Protein AF-A0A161SRE2-F1 (afdb_monomer)

Radius of gyration: 28.93 Å; Cα contacts (8 Å, |Δi|>4): 341; chains: 1; bounding box: 58×99×72 Å

Secondary structure (DSSP, 8-state):
----THHHHHHHHS-TT--PPPPHHHHHHTTS---SEEEPPPEEE-SSS-EEEEEEEEE-TTSS-EEEEEEEEEESSSSEEEEEEEEE--TT--EEEEEEEE-SSSS--B--SSPEEETTEEEEEEEEEHHHHHHHHSSSEEEEEEEEEESSSPPEEEEEEEE-TTHHHHHHHHHHHHTTSPPHHHHHHHHHTSPPPP--PPP----PPPP---------

pLDDT: mean 77.39, std 18.73, range [35.5, 95.81]

Foldseek 3Di:
DAFACVVVVVVVVADPVDDDDDDPLRCCVRVVDVDQKDKDAFDWDPDPFTWTKIKMWGHDPVRRDTKIKMWIWHDQALFKIKIKIKIFDDPPAPKFKFKWKDFPDPDTFGWDRAFDDDPRITMTMGMDTPVNLVSNLVDQKIKMWMWIDGPDDDIDIDIDIDGSPCVVVSVVVNSVVRVPDPHVVVVVVVVVPPPDDPPPDDPDDDDDDDDDDDDDDDDD

Nearest PDB structures (foldseek):
  3dtd-assembly1_G-2  TM=5.681E-01  e=1.295E-04  Bartonella henselae
  3dtd-assembly1_C-2  TM=5.648E-01  e=1.611E-04  Bartonella henselae

Sequence (220 aa):
MGIDRELVDLIKTVKFESKHILTRSEIYRFGIDTRSMIETGWNVETAQRAVIRKFAMMKQGDGRSFRAMEWRLYCESRDRARLMFLREFEADAAVTSTIAMTAGSDKPPAFGRYPARLGAFEAWTAVMTANEVKALFAVPRLQIGESASVVEGPPSQSMFEIETGGLETAWMQLAATCATAPGVAARAAASAASGPIPHIVPPSESFAAPSPGWGAFVPK

Solvent-accessible surface area (backbone atoms only — not comparable to full-atom values): 13031 Å² total; per-residue (Å²): 141,65,68,40,68,65,50,60,56,52,55,74,71,54,52,92,94,54,84,84,79,81,48,74,49,51,38,33,71,27,48,75,49,73,65,61,60,48,68,55,65,43,41,69,44,69,87,89,62,64,31,34,38,32,43,35,38,35,57,43,94,84,77,56,52,63,41,51,34,36,40,38,41,30,70,77,46,86,55,34,32,37,42,32,42,35,33,54,56,69,90,86,60,80,57,51,46,38,52,40,41,43,31,97,52,102,72,48,59,68,37,49,65,70,58,48,80,59,87,62,25,36,35,35,52,26,80,36,43,55,66,56,54,49,38,46,48,74,31,73,54,30,41,37,41,40,37,37,40,43,93,80,62,79,67,48,75,49,76,50,74,45,75,27,64,50,38,59,63,31,46,56,57,50,52,59,53,40,72,72,49,78,49,73,65,53,58,53,47,57,62,65,65,57,66,84,75,78,78,79,76,74,83,83,77,85,78,84,76,87,82,84,87,79,82,91,85,82,87,134

Structure (mmCIF, N/CA/C/O backbone):
data_AF-A0A161SRE2-F1
#
_entry.id   AF-A0A161SRE2-F1
#
loop_
_atom_site.group_PDB
_atom_site.id
_atom_site.type_symbol
_atom_site.label_atom_id
_atom_site.label_alt_id
_atom_site.label_comp_id
_atom_site.label_asym_id
_atom_site.label_entity_id
_atom_site.label_seq_id
_atom_site.pdbx_PDB_ins_code
_atom_site.Cartn_x
_atom_site.Cartn_y
_atom_site.Cartn_z
_atom_site.occupancy
_atom_site.B_iso_or_equiv
_atom_site.auth_seq_id
_atom_site.auth_comp_id
_atom_site.auth_asym_id
_atom_site.auth_atom_id
_atom_site.pdbx_PDB_model_num
ATOM 1 N N . MET A 1 1 ? -16.966 17.079 17.321 1.00 50.91 1 MET A N 1
ATOM 2 C CA . MET A 1 1 ? -15.744 16.259 17.196 1.00 50.91 1 MET A CA 1
ATOM 3 C C . MET A 1 1 ? -15.481 15.654 18.559 1.00 50.91 1 MET A C 1
ATOM 5 O O . MET A 1 1 ? -15.198 16.407 19.479 1.00 50.91 1 MET A O 1
ATOM 9 N N . GLY A 1 2 ? -15.711 14.357 18.734 1.00 68.25 2 GLY A N 1
ATOM 10 C CA . GLY A 1 2 ? -15.615 13.717 20.043 1.00 68.25 2 GLY A CA 1
ATOM 11 C C . GLY A 1 2 ? -15.464 12.214 19.888 1.00 68.25 2 GLY A C 1
ATOM 12 O O . GLY A 1 2 ? -16.050 11.636 18.977 1.00 68.25 2 GLY A O 1
ATOM 13 N N . ILE A 1 3 ? -14.646 11.628 20.756 1.00 81.94 3 ILE A N 1
ATOM 14 C CA . ILE A 1 3 ? -14.473 10.182 20.874 1.00 81.94 3 ILE A CA 1
ATOM 15 C C . ILE A 1 3 ? -15.778 9.589 21.424 1.00 81.94 3 ILE A C 1
ATOM 17 O O . ILE A 1 3 ? -16.372 10.157 22.344 1.00 81.94 3 ILE A O 1
ATOM 21 N N . ASP A 1 4 ? -16.229 8.476 20.850 1.00 86.00 4 ASP A N 1
ATOM 22 C CA . ASP A 1 4 ? -17.478 7.815 21.234 1.00 86.00 4 ASP A CA 1
ATOM 23 C C . ASP A 1 4 ? -17.411 7.250 22.668 1.00 86.00 4 ASP A C 1
ATOM 25 O O . ASP A 1 4 ? -16.361 6.801 23.138 1.00 86.00 4 ASP A O 1
ATOM 29 N N . ARG A 1 5 ? -18.550 7.240 23.372 1.00 88.06 5 ARG A N 1
ATOM 30 C CA . ARG A 1 5 ? -18.676 6.675 24.725 1.00 88.06 5 ARG A CA 1
ATOM 31 C C . ARG A 1 5 ? -18.456 5.166 24.745 1.00 88.06 5 ARG A C 1
ATOM 33 O O . ARG A 1 5 ? -18.002 4.652 25.765 1.00 88.06 5 ARG A O 1
ATOM 40 N N . GLU A 1 6 ? -18.682 4.481 23.626 1.00 89.06 6 GLU A N 1
ATOM 41 C CA . GLU A 1 6 ? -18.394 3.053 23.489 1.00 89.06 6 GLU A CA 1
ATOM 42 C C . GLU A 1 6 ? -16.918 2.713 23.772 1.00 89.06 6 GLU A C 1
ATOM 44 O O . GLU A 1 6 ? -16.628 1.608 24.233 1.00 89.06 6 GLU A O 1
ATOM 49 N N . LEU A 1 7 ? -15.974 3.649 23.573 1.00 90.75 7 LEU A N 1
ATOM 50 C CA . LEU A 1 7 ? -14.573 3.431 23.951 1.00 90.75 7 LEU A CA 1
ATOM 51 C C . LEU A 1 7 ? -14.423 3.251 25.468 1.00 90.75 7 LEU A C 1
ATOM 53 O O . LEU A 1 7 ? -13.667 2.395 25.923 1.00 90.75 7 LEU A O 1
ATOM 57 N N . VAL A 1 8 ? -15.144 4.050 26.259 1.00 89.94 8 VAL A N 1
ATOM 58 C CA . VAL A 1 8 ? -15.105 3.971 27.726 1.00 89.94 8 VAL A CA 1
ATOM 59 C C . VAL A 1 8 ? -15.684 2.643 28.201 1.00 89.94 8 VAL A C 1
ATOM 61 O O . VAL A 1 8 ? -15.167 2.050 29.147 1.00 89.94 8 VAL A O 1
ATOM 64 N N . ASP A 1 9 ? -16.724 2.151 27.534 1.00 91.88 9 ASP A N 1
ATOM 65 C CA . ASP A 1 9 ? -17.310 0.856 27.863 1.00 91.88 9 ASP A CA 1
ATOM 66 C C . ASP A 1 9 ? -16.384 -0.300 27.483 1.00 91.88 9 ASP A C 1
ATOM 68 O O . ASP A 1 9 ? -16.207 -1.209 28.293 1.00 91.88 9 ASP A O 1
ATOM 72 N N . LEU A 1 10 ? -15.692 -0.220 26.341 1.00 91.44 10 LEU A N 1
ATOM 73 C CA . LEU A 1 10 ? -14.644 -1.180 25.989 1.00 91.44 10 LEU A CA 1
ATOM 74 C C . LEU A 1 10 ? -13.539 -1.212 27.056 1.00 91.44 10 LEU A C 1
ATOM 76 O O . LEU A 1 10 ? -13.182 -2.292 27.520 1.00 91.44 10 LEU A O 1
ATOM 80 N N . ILE A 1 11 ? -13.041 -0.055 27.507 1.00 90.06 11 ILE A N 1
ATOM 81 C CA . ILE A 1 11 ? -11.981 0.028 28.529 1.00 90.06 11 ILE A CA 1
ATOM 82 C C . ILE A 1 11 ? -12.370 -0.713 29.816 1.00 90.06 11 ILE A C 1
ATOM 84 O O . ILE A 1 11 ? -11.538 -1.418 30.381 1.00 90.06 11 ILE A O 1
ATOM 88 N N . LYS A 1 12 ? -13.632 -0.621 30.258 1.00 92.38 12 LYS A N 1
ATOM 89 C CA . LYS A 1 12 ? -14.115 -1.329 31.459 1.00 92.38 12 LYS A CA 1
ATOM 90 C C . LYS A 1 12 ? -14.091 -2.854 31.314 1.00 92.38 12 LYS A C 1
ATOM 92 O O . LYS A 1 12 ? -14.066 -3.550 32.324 1.00 92.38 12 LYS A O 1
ATOM 97 N N . THR A 1 13 ? -14.125 -3.377 30.087 1.00 92.25 13 THR A N 1
ATOM 98 C CA . THR A 1 13 ? -14.075 -4.827 29.829 1.00 92.25 13 THR A CA 1
ATOM 99 C C . THR A 1 13 ? -12.651 -5.383 29.787 1.00 92.25 13 THR A C 1
ATOM 101 O O . THR A 1 13 ? -12.457 -6.587 29.960 1.00 92.25 13 THR A O 1
ATOM 104 N N . VAL A 1 14 ? -11.644 -4.528 29.583 1.00 91.81 14 VAL A N 1
ATOM 105 C CA . VAL A 1 14 ? -10.243 -4.948 29.494 1.00 91.81 14 VAL A CA 1
ATOM 106 C C . VAL A 1 14 ? -9.671 -5.097 30.902 1.00 91.81 14 VAL A C 1
ATOM 108 O O . VAL A 1 14 ? -9.617 -4.146 31.678 1.00 91.81 14 VAL A O 1
ATOM 111 N N . LYS A 1 15 ? -9.222 -6.309 31.244 1.00 92.38 15 LYS A N 1
ATOM 112 C CA . LYS A 1 15 ? -8.555 -6.576 32.526 1.00 92.38 15 LYS A CA 1
ATOM 113 C C . LYS A 1 15 ? -7.246 -5.793 32.622 1.00 92.38 15 LYS A C 1
ATOM 115 O O . LYS A 1 15 ? -6.535 -5.666 31.632 1.00 92.38 15 LYS A O 1
ATOM 120 N N . PHE A 1 16 ? -6.877 -5.365 33.829 1.00 87.81 16 PHE A N 1
ATOM 121 C CA . PHE A 1 16 ? -5.639 -4.614 34.088 1.00 87.81 16 PHE A CA 1
ATOM 122 C C . PHE A 1 16 ? -4.364 -5.322 33.588 1.00 87.81 16 PHE A C 1
ATOM 124 O O . PHE A 1 16 ? -3.436 -4.683 33.104 1.00 87.81 16 PHE A O 1
ATOM 131 N N . GLU A 1 17 ? -4.328 -6.650 33.677 1.00 92.19 17 GLU A N 1
ATOM 132 C CA . GLU A 1 17 ? -3.205 -7.484 33.227 1.00 92.19 17 GLU A CA 1
ATOM 133 C C . GLU A 1 17 ? -3.207 -7.770 31.714 1.00 92.19 17 GLU A C 1
ATOM 135 O O . GLU A 1 17 ? -2.320 -8.448 31.202 1.00 92.19 17 GLU A O 1
ATOM 140 N N . SER A 1 18 ? -4.209 -7.271 30.984 1.00 90.69 18 SER A N 1
ATOM 141 C CA . SER A 1 18 ? -4.407 -7.506 29.554 1.00 90.69 18 SER A CA 1
ATOM 142 C C . SER A 1 18 ? -4.252 -6.219 28.745 1.00 90.69 18 SER A C 1
ATOM 144 O O . SER A 1 18 ? -4.549 -5.121 29.208 1.00 90.69 18 SER A O 1
ATOM 146 N N . LYS A 1 19 ? -3.799 -6.353 27.494 1.00 89.06 19 LYS A N 1
ATOM 147 C CA . LYS A 1 19 ? -3.736 -5.250 26.528 1.00 89.06 19 LYS A CA 1
ATOM 148 C C . LYS A 1 19 ? -4.711 -5.529 25.396 1.00 89.06 19 LYS A C 1
ATOM 150 O O . LYS A 1 19 ? -4.631 -6.585 24.776 1.00 89.06 19 LYS A O 1
ATOM 155 N N . HIS A 1 20 ? -5.587 -4.571 25.110 1.00 92.81 20 HIS A N 1
ATOM 156 C CA . HIS A 1 20 ? -6.429 -4.592 23.917 1.00 92.81 20 HIS A CA 1
ATOM 157 C C . HIS A 1 20 ? -5.844 -3.647 22.875 1.00 92.81 20 HIS A C 1
ATOM 159 O O . HIS A 1 20 ? -5.735 -2.443 23.113 1.00 92.81 20 HIS A O 1
ATOM 165 N N . ILE A 1 21 ? -5.429 -4.195 21.736 1.00 92.56 21 ILE A N 1
ATOM 166 C CA . ILE A 1 21 ? -4.956 -3.397 20.606 1.00 92.56 21 ILE A CA 1
ATOM 167 C C . ILE A 1 21 ? -6.173 -3.079 19.748 1.00 92.56 21 ILE A C 1
ATOM 169 O O . ILE A 1 21 ? -6.801 -3.987 19.210 1.00 92.56 21 ILE A O 1
ATOM 173 N N . LEU A 1 22 ? -6.487 -1.790 19.618 1.00 92.31 22 LEU A N 1
ATOM 174 C CA . LEU A 1 22 ? -7.618 -1.350 18.812 1.00 92.31 22 LEU A CA 1
ATOM 175 C C . LEU A 1 22 ? -7.410 -1.717 17.343 1.00 92.31 22 LEU A C 1
ATOM 177 O O . LEU A 1 22 ? -6.416 -1.342 16.716 1.00 92.31 22 LEU A O 1
ATOM 181 N N . THR A 1 23 ? -8.393 -2.407 16.785 1.00 91.56 23 THR A N 1
ATOM 182 C CA . THR A 1 23 ? -8.487 -2.674 15.353 1.00 91.56 23 THR A CA 1
ATOM 183 C C . THR A 1 23 ? -8.857 -1.405 14.588 1.00 91.56 23 THR A C 1
ATOM 185 O O . THR A 1 23 ? -9.415 -0.450 15.138 1.00 91.56 23 THR A O 1
ATOM 188 N N . ARG A 1 24 ? -8.613 -1.388 13.272 1.00 92.06 24 ARG A N 1
ATOM 189 C CA . ARG A 1 24 ? -8.995 -0.242 12.433 1.00 92.06 24 ARG A CA 1
ATOM 190 C C . ARG A 1 24 ? -10.495 0.060 12.500 1.00 92.06 24 ARG A C 1
ATOM 192 O O . ARG A 1 24 ? -10.860 1.238 12.560 1.00 92.06 24 ARG A O 1
ATOM 199 N N . SER A 1 25 ? -11.329 -0.980 12.526 1.00 91.31 25 SER A N 1
ATOM 200 C CA . SER A 1 25 ? -12.783 -0.874 12.668 1.00 91.31 25 SER A CA 1
ATOM 201 C C . SER A 1 25 ? -13.188 -0.222 13.988 1.00 91.31 25 SER A C 1
ATOM 203 O O . SER A 1 25 ? -14.053 0.650 13.994 1.00 91.31 25 SER A O 1
ATOM 205 N N . GLU A 1 26 ? -12.531 -0.572 15.096 1.00 91.75 26 GLU A N 1
ATOM 206 C CA . GLU A 1 26 ? -12.778 0.055 16.398 1.00 91.75 26 GLU A CA 1
ATOM 207 C C . GLU A 1 26 ? -12.337 1.517 16.426 1.00 91.75 26 GLU A C 1
ATOM 209 O O . GLU A 1 26 ? -13.112 2.374 16.839 1.00 91.75 26 GLU A O 1
ATOM 214 N N . ILE A 1 27 ? -11.142 1.828 15.913 1.00 92.25 27 ILE A N 1
ATOM 215 C CA . ILE A 1 27 ? -10.641 3.210 15.815 1.00 92.25 27 ILE A CA 1
ATOM 216 C C . ILE A 1 27 ? -11.616 4.088 15.014 1.00 92.25 27 ILE A C 1
ATOM 218 O O . ILE A 1 27 ? -11.875 5.233 15.392 1.00 92.25 27 ILE A O 1
ATOM 222 N N . TYR A 1 28 ? -12.163 3.556 13.914 1.00 91.19 28 TYR A N 1
ATOM 223 C CA . TYR A 1 28 ? -13.162 4.255 13.105 1.00 91.19 28 TYR A CA 1
ATOM 224 C C . TYR A 1 28 ? -14.473 4.437 13.871 1.00 91.19 28 TYR A C 1
ATOM 226 O O . TYR A 1 28 ? -14.987 5.552 13.943 1.00 91.19 28 TYR A O 1
ATOM 234 N N . ARG A 1 29 ? -15.004 3.353 14.456 1.00 90.00 29 ARG A N 1
ATOM 235 C CA . ARG A 1 29 ? -16.267 3.350 15.207 1.00 90.00 29 ARG A CA 1
ATOM 236 C C . ARG A 1 29 ? -16.241 4.333 16.371 1.00 90.00 29 ARG A C 1
ATOM 238 O O . ARG A 1 29 ? -17.203 5.061 16.562 1.00 90.00 29 ARG A O 1
ATOM 245 N N . PHE A 1 30 ? -15.131 4.398 17.100 1.00 92.06 30 PHE A N 1
ATOM 246 C CA . PHE A 1 30 ? -14.980 5.302 18.237 1.00 92.06 30 PHE A CA 1
ATOM 247 C C . PHE A 1 30 ? -14.714 6.758 17.842 1.00 92.06 30 PHE A C 1
ATOM 249 O O . PHE A 1 30 ? -14.514 7.596 18.718 1.00 92.06 30 PHE A O 1
ATOM 256 N N . GLY A 1 31 ? -14.675 7.084 16.547 1.00 89.88 31 GLY A N 1
ATOM 257 C CA . GLY A 1 31 ? -14.449 8.449 16.076 1.00 89.88 31 GLY A CA 1
ATOM 258 C C . GLY A 1 31 ? -13.031 8.978 16.320 1.00 89.88 31 GLY A C 1
ATOM 259 O O . GLY A 1 31 ? -12.824 10.186 16.242 1.00 89.88 31 GLY A O 1
ATOM 260 N N . ILE A 1 32 ? -12.059 8.101 16.608 1.00 91.44 32 ILE A N 1
ATOM 261 C CA . ILE A 1 32 ? -10.648 8.473 16.819 1.00 91.44 32 ILE A CA 1
ATOM 262 C C . ILE A 1 32 ? -9.997 8.827 15.476 1.00 91.44 32 ILE A C 1
ATOM 264 O O . ILE A 1 32 ? -9.332 9.852 15.352 1.00 91.44 32 ILE A O 1
ATOM 268 N N . ASP A 1 33 ? -10.215 7.988 14.461 1.00 90.69 33 ASP A N 1
ATOM 269 C CA . ASP A 1 33 ? -9.783 8.241 13.086 1.00 90.69 33 ASP A CA 1
ATOM 270 C C . ASP A 1 33 ? -10.858 7.773 12.104 1.00 90.69 33 ASP A C 1
ATOM 272 O O . ASP A 1 33 ? -11.037 6.574 11.858 1.00 90.69 33 ASP A O 1
ATOM 276 N N . THR A 1 34 ? -11.559 8.736 11.514 1.00 90.88 34 THR A N 1
ATOM 277 C CA . THR A 1 34 ? -12.683 8.517 10.597 1.00 90.88 34 THR A CA 1
ATOM 278 C C . THR A 1 34 ? -12.279 8.528 9.123 1.00 90.88 34 THR A C 1
ATOM 280 O O . THR A 1 34 ? -13.144 8.519 8.247 1.00 90.88 34 THR A O 1
ATOM 283 N N . ARG A 1 35 ? -10.977 8.522 8.805 1.00 91.75 35 ARG A N 1
ATOM 284 C CA . ARG A 1 35 ? -10.515 8.459 7.413 1.00 91.75 35 ARG A CA 1
ATOM 285 C C . ARG A 1 35 ? -10.930 7.134 6.772 1.00 91.75 35 ARG A C 1
ATOM 287 O O . ARG A 1 35 ? -10.675 6.062 7.319 1.00 91.75 35 ARG A O 1
ATOM 294 N N . SER A 1 36 ? -11.542 7.189 5.591 1.00 90.31 36 SER A N 1
ATOM 295 C CA . SER A 1 36 ? -11.935 5.991 4.830 1.00 90.31 36 SER A CA 1
ATOM 296 C C . SER A 1 36 ? -10.736 5.163 4.371 1.00 90.31 36 SER A C 1
ATOM 298 O O . SER A 1 36 ? -10.865 3.962 4.157 1.00 90.31 36 SER A O 1
ATOM 300 N N . MET A 1 37 ? -9.568 5.786 4.260 1.00 91.75 37 MET A N 1
ATOM 301 C CA . MET A 1 37 ? -8.319 5.130 3.927 1.00 91.75 37 MET A CA 1
ATOM 302 C C . MET A 1 37 ? -7.204 5.685 4.801 1.00 91.75 37 MET A C 1
ATOM 304 O O . MET A 1 37 ? -7.089 6.897 4.988 1.00 91.75 37 MET A O 1
ATOM 308 N N . ILE A 1 38 ? -6.396 4.782 5.339 1.00 93.81 38 ILE A N 1
ATOM 309 C CA . ILE A 1 38 ? -5.141 5.118 5.999 1.00 93.81 38 ILE A CA 1
ATOM 310 C C . ILE A 1 38 ? -4.015 4.415 5.267 1.00 93.81 38 ILE A C 1
ATOM 312 O O . ILE A 1 38 ? -4.175 3.284 4.811 1.00 93.81 38 ILE A O 1
ATOM 316 N N . GLU A 1 39 ? -2.875 5.074 5.174 1.00 94.94 39 GLU A N 1
ATOM 317 C CA . GLU A 1 39 ? -1.695 4.518 4.541 1.00 94.94 39 GLU A CA 1
ATOM 318 C C . GLU A 1 39 ? -0.443 4.880 5.328 1.00 94.94 39 GLU A C 1
ATOM 320 O O . GLU A 1 39 ? -0.384 5.899 6.018 1.00 94.94 39 GLU A O 1
ATOM 325 N N . THR A 1 40 ? 0.556 4.011 5.246 1.00 94.88 40 THR A N 1
ATOM 326 C CA . THR A 1 40 ? 1.890 4.283 5.766 1.00 94.88 40 THR A CA 1
ATOM 327 C C . THR A 1 40 ? 2.702 5.070 4.740 1.00 94.88 40 THR A C 1
ATOM 329 O O . THR A 1 40 ? 2.415 5.070 3.536 1.00 94.88 40 THR A O 1
ATOM 332 N N . GLY A 1 41 ? 3.795 5.678 5.201 1.00 93.69 41 GLY A N 1
ATOM 333 C CA . GLY A 1 41 ? 4.869 6.090 4.301 1.00 93.69 41 GLY A CA 1
ATOM 334 C C . GLY A 1 41 ? 5.489 4.888 3.578 1.00 93.69 41 GLY A C 1
ATOM 335 O O . GLY A 1 41 ? 5.333 3.735 4.004 1.00 93.69 41 GLY A O 1
ATOM 336 N N . TRP A 1 42 ? 6.201 5.169 2.490 1.00 94.50 42 TRP A N 1
ATOM 337 C CA . TRP A 1 42 ? 7.068 4.193 1.835 1.00 94.50 42 TRP A CA 1
ATOM 338 C C . TRP A 1 42 ? 8.325 3.985 2.679 1.00 94.50 42 TRP A C 1
ATOM 340 O O . TRP A 1 42 ? 9.028 4.945 2.981 1.00 94.50 42 TRP A O 1
ATOM 350 N N . ASN A 1 43 ? 8.611 2.742 3.060 1.00 92.25 43 ASN A N 1
ATOM 351 C CA . ASN A 1 43 ? 9.756 2.411 3.909 1.00 92.25 43 ASN A CA 1
ATOM 352 C C . ASN A 1 43 ? 10.590 1.290 3.295 1.00 92.25 43 ASN A C 1
ATOM 354 O O . ASN A 1 43 ? 10.037 0.377 2.685 1.00 92.25 43 ASN A O 1
ATOM 358 N N . VAL A 1 44 ? 11.910 1.339 3.481 1.00 92.19 44 VAL A N 1
ATOM 359 C CA . VAL A 1 44 ? 12.811 0.245 3.098 1.00 92.19 44 VAL A CA 1
ATOM 360 C C . VAL A 1 44 ? 12.948 -0.719 4.269 1.00 92.19 44 VAL A C 1
ATOM 362 O O . VAL A 1 44 ? 13.351 -0.329 5.362 1.00 92.19 44 VAL A O 1
ATOM 365 N N . GLU A 1 45 ? 12.646 -1.987 4.033 1.00 90.50 45 GLU A N 1
ATOM 366 C CA . GLU A 1 45 ? 12.853 -3.078 4.977 1.00 90.50 45 GLU A CA 1
ATOM 367 C C . GLU A 1 45 ? 14.001 -3.961 4.473 1.00 90.50 45 GLU A C 1
ATOM 369 O O . GLU A 1 45 ? 14.001 -4.387 3.319 1.00 90.50 45 GLU A O 1
ATOM 374 N N . THR A 1 46 ? 15.000 -4.224 5.320 1.00 81.75 46 THR A N 1
ATOM 375 C CA . THR A 1 46 ? 16.254 -4.906 4.937 1.00 81.75 46 THR A CA 1
ATOM 376 C C . THR A 1 46 ? 16.447 -6.279 5.589 1.00 81.75 46 THR A C 1
ATOM 378 O O . THR A 1 46 ? 17.526 -6.851 5.469 1.00 81.75 46 THR A O 1
ATOM 381 N N . ALA A 1 47 ? 15.424 -6.839 6.247 1.00 71.88 47 ALA A N 1
ATOM 382 C CA . ALA A 1 47 ? 15.569 -8.023 7.101 1.00 71.88 47 ALA A CA 1
ATOM 383 C C . ALA A 1 47 ? 16.096 -9.278 6.372 1.00 71.88 47 ALA A C 1
ATOM 385 O O . ALA A 1 47 ? 17.159 -9.786 6.716 1.00 71.88 47 ALA A O 1
ATOM 386 N N . GLN A 1 48 ? 15.370 -9.795 5.372 1.00 70.25 48 GLN A N 1
ATOM 387 C CA . GLN A 1 48 ? 15.806 -10.972 4.590 1.00 70.25 48 GLN A CA 1
ATOM 388 C C . GLN A 1 48 ? 16.036 -10.672 3.109 1.00 70.25 48 GLN A C 1
ATOM 390 O O . GLN A 1 48 ? 16.921 -11.245 2.475 1.00 70.25 48 GLN A O 1
ATOM 395 N N . ARG A 1 49 ? 15.241 -9.765 2.544 1.00 80.38 49 ARG A N 1
ATOM 396 C CA . ARG A 1 49 ? 15.413 -9.226 1.198 1.00 80.38 49 ARG A CA 1
ATOM 397 C C . ARG A 1 49 ? 15.051 -7.755 1.258 1.00 80.38 49 ARG A C 1
ATOM 399 O O . ARG A 1 49 ? 13.953 -7.441 1.707 1.00 80.38 49 ARG A O 1
ATOM 406 N N . ALA A 1 50 ? 15.955 -6.894 0.795 1.00 87.75 50 ALA A N 1
ATOM 407 C CA . ALA A 1 50 ? 15.677 -5.470 0.708 1.00 87.75 50 ALA A CA 1
ATOM 408 C C . ALA A 1 50 ? 14.419 -5.244 -0.146 1.00 87.75 50 ALA A C 1
ATOM 410 O O . ALA A 1 50 ? 14.332 -5.718 -1.287 1.00 87.75 50 ALA A O 1
ATOM 411 N N . VAL A 1 51 ? 13.426 -4.583 0.439 1.00 92.88 51 VAL A N 1
ATOM 412 C CA . VAL A 1 51 ? 12.123 -4.330 -0.172 1.00 92.88 51 VAL A CA 1
ATOM 413 C C . VAL A 1 51 ? 11.626 -2.965 0.263 1.00 92.88 51 VAL A C 1
ATOM 415 O O . VAL A 1 51 ? 11.768 -2.581 1.420 1.00 92.88 51 VAL A O 1
ATOM 418 N N . ILE A 1 52 ? 11.034 -2.226 -0.664 1.00 95.00 52 ILE A N 1
ATOM 419 C CA . ILE A 1 52 ? 10.272 -1.028 -0.327 1.00 95.00 52 ILE A CA 1
ATOM 420 C C . ILE A 1 52 ? 8.833 -1.450 -0.086 1.00 95.00 52 ILE A C 1
ATOM 422 O O . ILE A 1 52 ? 8.236 -2.120 -0.928 1.00 95.00 52 ILE A O 1
ATOM 426 N N . ARG A 1 53 ? 8.276 -1.047 1.049 1.00 95.38 53 ARG A N 1
ATOM 427 C CA . ARG A 1 53 ? 6.954 -1.446 1.507 1.00 95.38 53 ARG A CA 1
ATOM 428 C C . ARG A 1 53 ? 6.071 -0.224 1.733 1.00 95.38 53 ARG A C 1
ATOM 430 O O . ARG A 1 53 ? 6.502 0.748 2.353 1.00 95.38 53 ARG A O 1
ATOM 437 N N . LYS A 1 54 ? 4.823 -0.303 1.275 1.00 95.81 54 LYS A N 1
ATOM 438 C CA . LYS A 1 54 ? 3.729 0.589 1.678 1.00 95.81 54 LYS A CA 1
ATOM 439 C C . LYS A 1 54 ? 2.528 -0.249 2.058 1.00 95.81 54 LYS A C 1
ATOM 441 O O . LYS A 1 54 ? 2.191 -1.199 1.359 1.00 95.81 54 LYS A O 1
ATOM 446 N N . PHE A 1 55 ? 1.892 0.111 3.157 1.00 95.81 55 PHE A N 1
ATOM 447 C CA . PHE A 1 55 ? 0.703 -0.555 3.650 1.00 95.81 55 PHE A CA 1
ATOM 448 C C . PHE A 1 55 ? -0.460 0.430 3.678 1.00 95.81 55 PHE A C 1
ATOM 450 O O . PHE A 1 55 ? -0.265 1.609 3.975 1.00 95.81 55 PHE A O 1
ATOM 457 N N . ALA A 1 56 ? -1.664 -0.050 3.390 1.00 95.62 56 ALA A N 1
ATOM 458 C CA . ALA A 1 56 ? -2.881 0.726 3.534 1.00 95.62 56 ALA A CA 1
ATOM 459 C C . ALA A 1 56 ? -4.034 -0.131 4.057 1.00 95.62 56 ALA A C 1
ATOM 461 O O . ALA A 1 56 ? -4.103 -1.333 3.809 1.00 95.62 56 ALA A O 1
ATOM 462 N N . MET A 1 57 ? -4.967 0.514 4.751 1.00 95.06 57 MET A N 1
ATOM 463 C CA . MET A 1 57 ? -6.266 -0.062 5.085 1.00 95.06 57 MET A CA 1
ATOM 464 C C . MET A 1 57 ? -7.358 0.820 4.513 1.00 95.06 57 MET A C 1
ATOM 466 O O . MET A 1 57 ? -7.384 2.026 4.767 1.00 95.06 57 MET A O 1
ATOM 470 N N . MET A 1 58 ? -8.270 0.205 3.768 1.00 92.50 58 MET A N 1
ATOM 471 C CA . MET A 1 58 ? -9.371 0.893 3.106 1.00 92.50 58 MET A CA 1
ATOM 472 C C . MET A 1 58 ? -10.703 0.357 3.592 1.00 92.50 58 MET A C 1
ATOM 474 O O . MET A 1 58 ? -10.918 -0.851 3.625 1.00 92.50 58 MET A O 1
ATOM 478 N N . LYS A 1 59 ? -11.597 1.274 3.937 1.00 91.62 59 LYS A N 1
ATOM 479 C CA . LYS A 1 59 ? -12.964 0.984 4.342 1.00 91.62 59 LYS A CA 1
ATOM 480 C C . LYS A 1 59 ? -13.722 0.304 3.202 1.00 91.62 59 LYS A C 1
ATOM 482 O O . LYS A 1 59 ? -13.684 0.785 2.071 1.00 91.62 59 LYS A O 1
ATOM 487 N N . GLN A 1 60 ? -14.415 -0.786 3.507 1.00 86.25 60 GLN A N 1
ATOM 488 C CA . GLN A 1 60 ? -15.243 -1.499 2.539 1.00 86.25 60 GLN A CA 1
ATOM 489 C C . GLN A 1 60 ? -16.663 -0.908 2.464 1.00 86.25 60 GLN A C 1
ATOM 491 O O . GLN A 1 60 ? -17.055 -0.050 3.262 1.00 86.25 60 GLN A O 1
ATOM 496 N N . GLY A 1 61 ? -17.441 -1.358 1.474 1.00 77.06 61 GLY A N 1
ATOM 497 C CA . GLY A 1 61 ? -18.794 -0.854 1.204 1.00 77.06 61 GLY A CA 1
ATOM 498 C C . GLY A 1 61 ? -19.805 -1.090 2.334 1.00 77.06 61 GLY A C 1
ATOM 499 O O . GLY A 1 61 ? -20.777 -0.348 2.440 1.00 77.06 61 GLY A O 1
ATOM 500 N N . ASP A 1 62 ? -19.550 -2.056 3.221 1.00 75.81 62 ASP A N 1
ATOM 501 C CA . ASP A 1 62 ? -20.366 -2.345 4.412 1.00 75.81 62 ASP A CA 1
ATOM 502 C C . ASP A 1 62 ? -20.294 -1.248 5.494 1.00 75.81 62 ASP A C 1
ATOM 504 O O . ASP A 1 62 ? -21.035 -1.257 6.480 1.00 75.81 62 ASP A O 1
ATOM 508 N N . GLY A 1 63 ? -19.376 -0.294 5.333 1.00 71.12 63 GLY A N 1
ATOM 509 C CA . GLY A 1 63 ? -19.201 0.817 6.244 1.00 71.12 63 GLY A CA 1
ATOM 510 C C . GLY A 1 63 ? -18.513 0.465 7.571 1.00 71.12 63 GLY A C 1
ATOM 511 O O . GLY A 1 63 ? -18.361 1.376 8.393 1.00 71.12 63 GLY A O 1
ATOM 512 N N . ARG A 1 64 ? -18.098 -0.789 7.798 1.00 74.38 64 ARG A N 1
ATOM 513 C CA . ARG A 1 64 ? -17.611 -1.283 9.104 1.00 74.38 64 ARG A CA 1
ATOM 514 C C . ARG A 1 64 ? -16.353 -2.145 9.020 1.00 74.38 64 ARG A C 1
ATOM 516 O O . ARG A 1 64 ? -15.597 -2.178 9.996 1.00 74.38 64 ARG A O 1
ATOM 523 N N . SER A 1 65 ? -16.097 -2.797 7.893 1.00 86.81 65 SER A N 1
ATOM 524 C CA . SER A 1 65 ? -14.864 -3.542 7.667 1.00 86.81 65 SER A CA 1
ATOM 525 C C . SER A 1 65 ? -13.846 -2.713 6.890 1.00 86.81 65 SER A C 1
ATOM 527 O O . SER A 1 65 ? -14.153 -1.710 6.234 1.00 86.81 65 SER A O 1
ATOM 529 N N . PHE A 1 66 ? -12.591 -3.122 7.020 1.00 92.06 66 PHE A N 1
ATOM 530 C CA . PHE A 1 66 ? -11.465 -2.558 6.299 1.00 92.06 66 PHE A CA 1
ATOM 531 C C . PHE A 1 66 ? -10.724 -3.705 5.633 1.00 92.06 66 PHE A C 1
ATOM 533 O O . PHE A 1 66 ? -10.523 -4.731 6.271 1.00 92.06 66 PHE A O 1
ATOM 540 N N . ARG A 1 67 ? -10.307 -3.519 4.381 1.00 92.06 67 ARG A N 1
ATOM 541 C CA . ARG A 1 67 ? -9.409 -4.453 3.697 1.00 92.06 67 ARG A CA 1
ATOM 542 C C . ARG A 1 67 ? -7.973 -3.980 3.815 1.00 92.06 67 ARG A C 1
ATOM 544 O O . ARG A 1 67 ? -7.692 -2.793 3.592 1.00 92.06 67 ARG A O 1
ATOM 551 N N . ALA A 1 68 ? -7.073 -4.899 4.138 1.00 94.25 68 ALA A N 1
ATOM 552 C CA . ALA A 1 68 ? -5.645 -4.642 4.103 1.00 94.25 68 ALA A CA 1
ATOM 553 C C . ALA A 1 68 ? -5.102 -4.697 2.666 1.00 94.25 68 ALA A C 1
ATOM 555 O O . ALA A 1 68 ? -5.456 -5.566 1.865 1.00 94.25 68 ALA A O 1
ATOM 556 N N . MET A 1 69 ? -4.214 -3.760 2.348 1.00 95.06 69 MET A N 1
ATOM 557 C CA . MET A 1 69 ? -3.522 -3.667 1.068 1.00 95.06 69 MET A CA 1
ATOM 558 C C . MET A 1 69 ? -2.047 -3.382 1.291 1.00 95.06 69 MET A C 1
ATOM 560 O O . MET A 1 69 ? -1.663 -2.666 2.219 1.00 95.06 69 MET A O 1
ATOM 564 N N . GLU A 1 70 ? -1.212 -3.916 0.414 1.00 95.75 70 GLU A N 1
ATOM 565 C CA . GLU A 1 70 ? 0.224 -3.763 0.529 1.00 95.75 70 GLU A CA 1
ATOM 566 C C . GLU A 1 70 ? 0.901 -3.671 -0.836 1.00 95.75 70 GLU A C 1
ATOM 568 O O . GLU A 1 70 ? 0.643 -4.469 -1.732 1.00 95.75 70 GLU A O 1
ATOM 573 N N . TRP A 1 71 ? 1.829 -2.732 -0.974 1.00 94.62 71 TRP A N 1
ATOM 574 C CA . TRP A 1 71 ? 2.740 -2.644 -2.106 1.00 94.62 71 TRP A CA 1
ATOM 575 C C . TRP A 1 71 ? 4.137 -3.021 -1.651 1.00 94.62 71 TRP A C 1
ATOM 577 O O . TRP A 1 71 ? 4.658 -2.467 -0.682 1.00 94.62 71 TRP A O 1
ATOM 587 N N . ARG A 1 72 ? 4.753 -3.943 -2.385 1.00 94.81 72 ARG A N 1
ATOM 588 C CA . ARG A 1 72 ? 6.145 -4.340 -2.213 1.00 94.81 72 ARG A CA 1
ATOM 589 C C . ARG A 1 72 ? 6.889 -4.126 -3.513 1.00 94.81 72 ARG A C 1
ATOM 591 O O . ARG A 1 72 ? 6.589 -4.774 -4.512 1.00 94.81 72 ARG A O 1
ATOM 598 N N . LEU A 1 73 ? 7.875 -3.245 -3.497 1.00 93.38 73 LEU A N 1
ATOM 599 C CA . LEU A 1 73 ? 8.770 -3.042 -4.621 1.00 93.38 73 LEU A CA 1
ATOM 600 C C . LEU A 1 73 ? 10.111 -3.699 -4.305 1.00 93.38 73 LEU A C 1
ATOM 602 O O . LEU A 1 73 ? 10.812 -3.329 -3.364 1.00 93.38 73 LEU A O 1
ATOM 606 N N . TYR A 1 74 ? 10.441 -4.707 -5.101 1.00 91.19 74 TYR A N 1
ATOM 607 C CA . TYR A 1 74 ? 11.692 -5.437 -5.026 1.00 91.19 74 TYR A CA 1
ATOM 608 C C . TYR A 1 74 ? 12.601 -5.032 -6.165 1.00 91.19 74 TYR A C 1
ATOM 610 O O . TYR A 1 74 ? 12.156 -4.791 -7.286 1.00 91.19 74 TYR A O 1
ATOM 618 N N . CYS A 1 75 ? 13.893 -5.106 -5.908 1.00 87.25 75 CYS A N 1
ATOM 619 C CA . CYS A 1 75 ? 14.873 -5.120 -6.971 1.00 87.25 75 CYS A CA 1
ATOM 620 C C . CYS A 1 75 ? 15.039 -6.531 -7.540 1.00 87.25 75 CYS A C 1
ATOM 622 O O . CYS A 1 75 ? 15.149 -7.502 -6.778 1.00 87.25 75 CYS A O 1
ATOM 624 N N . GLU A 1 76 ? 15.059 -6.652 -8.867 1.00 83.56 76 GLU A N 1
ATOM 625 C CA . GLU A 1 76 ? 15.446 -7.887 -9.561 1.00 83.56 76 GLU A CA 1
ATOM 626 C C . GLU A 1 76 ? 16.866 -7.795 -10.118 1.00 83.56 76 GLU A C 1
ATOM 628 O O . GLU A 1 76 ? 17.658 -8.722 -9.956 1.00 83.56 76 GLU A O 1
ATOM 633 N N . SER A 1 77 ? 17.180 -6.670 -10.754 1.00 78.50 77 SER A N 1
ATOM 634 C CA . SER A 1 77 ? 18.486 -6.336 -11.318 1.00 78.50 77 SER A CA 1
ATOM 635 C C . SER A 1 77 ? 18.727 -4.833 -11.168 1.00 78.50 77 SER A C 1
ATOM 637 O O . SER A 1 77 ? 17.904 -4.109 -10.611 1.00 78.50 77 SER A O 1
ATOM 639 N N . ARG A 1 78 ? 19.858 -4.337 -11.677 1.00 72.75 78 ARG A N 1
ATOM 640 C CA . ARG A 1 78 ? 20.188 -2.903 -11.653 1.00 72.75 78 ARG A CA 1
ATOM 641 C C . ARG A 1 78 ? 19.167 -2.034 -12.403 1.00 72.75 78 ARG A C 1
ATOM 643 O O . ARG A 1 78 ? 19.015 -0.858 -12.093 1.00 72.75 78 ARG A O 1
ATOM 650 N N . ASP A 1 79 ? 18.506 -2.604 -13.400 1.00 79.19 79 ASP A N 1
ATOM 651 C CA . ASP A 1 79 ? 17.611 -1.929 -14.339 1.00 79.19 79 ASP A CA 1
ATOM 652 C C . ASP A 1 79 ? 16.151 -2.395 -14.245 1.00 79.19 79 ASP A C 1
ATOM 654 O O . ASP A 1 79 ? 15.281 -1.773 -14.860 1.00 79.19 79 ASP A O 1
ATOM 658 N N . ARG A 1 80 ? 15.862 -3.445 -13.461 1.00 86.38 80 ARG A N 1
ATOM 659 C CA . ARG A 1 80 ? 14.517 -4.008 -13.303 1.00 86.38 80 ARG A CA 1
ATOM 660 C C . ARG A 1 80 ? 14.085 -4.119 -11.848 1.00 86.38 80 ARG A C 1
ATOM 662 O O . ARG A 1 80 ? 14.814 -4.607 -10.982 1.00 86.38 80 ARG A O 1
ATOM 669 N N . ALA A 1 81 ? 12.833 -3.752 -11.621 1.00 89.69 81 ALA A N 1
ATOM 670 C CA . ALA A 1 81 ? 12.119 -3.919 -10.373 1.00 89.69 81 ALA A CA 1
ATOM 671 C C . ALA A 1 81 ? 10.918 -4.849 -10.555 1.00 89.69 81 ALA A C 1
ATOM 673 O O . ALA A 1 81 ? 10.338 -4.953 -11.638 1.00 89.69 81 ALA A O 1
ATOM 674 N N . ARG A 1 82 ? 10.515 -5.500 -9.468 1.00 92.38 82 ARG A N 1
ATOM 675 C CA . ARG A 1 82 ? 9.249 -6.221 -9.370 1.00 92.38 82 ARG A CA 1
ATOM 676 C C . ARG A 1 82 ? 8.359 -5.498 -8.382 1.00 92.38 82 ARG A C 1
ATOM 678 O O . ARG A 1 82 ? 8.667 -5.469 -7.192 1.00 92.38 82 ARG A O 1
ATOM 685 N N . LEU A 1 83 ? 7.253 -4.965 -8.874 1.00 93.06 83 LEU A N 1
ATOM 686 C CA . LEU A 1 83 ? 6.180 -4.449 -8.048 1.00 93.06 83 LEU A CA 1
ATOM 687 C C . LEU A 1 83 ? 5.203 -5.582 -7.752 1.00 93.06 83 LEU A C 1
ATOM 689 O O . LEU A 1 83 ? 4.725 -6.262 -8.656 1.00 93.06 83 LEU A O 1
ATOM 693 N N . MET A 1 84 ? 4.917 -5.791 -6.479 1.00 93.75 84 MET A N 1
ATOM 694 C CA . MET A 1 84 ? 3.914 -6.723 -5.998 1.00 93.75 84 MET A CA 1
ATOM 695 C C . MET A 1 84 ? 2.846 -5.935 -5.255 1.00 93.75 84 MET A C 1
ATOM 697 O O . MET A 1 84 ? 3.166 -5.129 -4.385 1.00 93.75 84 MET A O 1
ATOM 701 N N . PHE A 1 85 ? 1.592 -6.173 -5.605 1.00 93.94 85 PHE A N 1
ATOM 702 C CA . PHE A 1 85 ? 0.436 -5.648 -4.896 1.00 93.94 85 PHE A CA 1
ATOM 703 C C . PHE A 1 85 ? -0.259 -6.815 -4.206 1.00 93.94 85 PHE A C 1
ATOM 705 O O . PHE A 1 85 ? -0.577 -7.800 -4.867 1.00 93.94 85 PHE A O 1
ATOM 712 N N . LEU A 1 86 ? -0.453 -6.717 -2.895 1.00 94.00 86 LEU A N 1
ATOM 713 C CA . LEU A 1 86 ? -1.206 -7.670 -2.096 1.00 94.00 86 LEU A CA 1
ATOM 714 C C . LEU A 1 86 ? -2.499 -7.016 -1.626 1.00 94.00 86 LEU A C 1
ATOM 716 O O . LEU A 1 86 ? -2.498 -5.863 -1.195 1.00 94.00 86 LEU A O 1
ATOM 720 N N . ARG A 1 87 ? -3.585 -7.775 -1.664 1.00 92.06 87 ARG A N 1
ATOM 721 C CA . ARG A 1 87 ? -4.897 -7.344 -1.195 1.00 92.06 87 ARG A CA 1
ATOM 722 C C . ARG A 1 87 ? -5.563 -8.48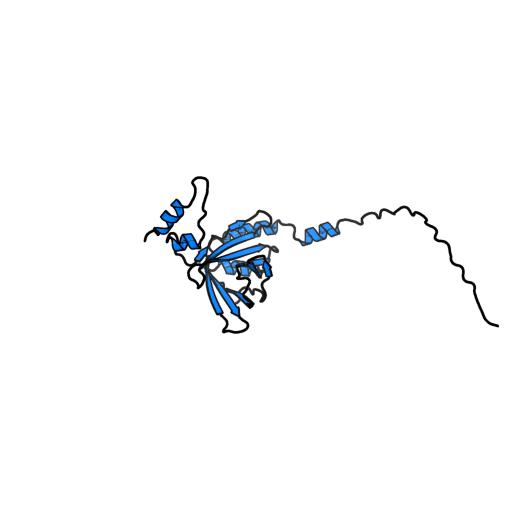4 -0.455 1.00 92.06 87 ARG A C 1
ATOM 724 O O . ARG A 1 87 ? -5.572 -9.610 -0.942 1.00 92.06 87 ARG A O 1
ATOM 731 N N . GLU A 1 88 ? -6.119 -8.185 0.703 1.00 90.88 88 GLU A N 1
ATOM 732 C CA . GLU A 1 88 ? -6.980 -9.117 1.420 1.00 90.88 88 GLU A CA 1
ATOM 733 C C . GLU A 1 88 ? -8.232 -9.425 0.584 1.00 90.88 88 GLU A C 1
ATOM 735 O O . GLU A 1 88 ? -8.826 -8.516 -0.006 1.00 90.88 88 GLU A O 1
ATOM 740 N N . PHE A 1 89 ? -8.597 -10.702 0.478 1.00 84.12 89 PHE A N 1
ATOM 741 C CA . PHE A 1 89 ? -9.757 -11.141 -0.299 1.00 84.12 89 PHE A CA 1
ATOM 742 C C . PHE A 1 89 ? -10.670 -12.034 0.541 1.00 84.12 89 PHE A C 1
ATOM 744 O O . PHE A 1 89 ? -10.208 -12.785 1.398 1.00 84.12 89 PHE A O 1
ATOM 751 N N . GLU A 1 90 ? -11.968 -11.975 0.254 1.00 74.56 90 GLU A N 1
ATOM 752 C CA . GLU A 1 90 ? -12.967 -12.847 0.870 1.00 74.56 90 GLU A CA 1
ATOM 753 C C . GLU A 1 90 ? -12.974 -14.202 0.146 1.00 74.56 90 GLU A C 1
ATOM 755 O O . GLU A 1 90 ? -13.172 -14.268 -1.071 1.00 74.56 90 GLU A O 1
ATOM 760 N N . ALA A 1 91 ? -12.738 -15.289 0.887 1.00 65.06 91 ALA A N 1
ATOM 761 C CA . ALA A 1 91 ? -12.455 -16.618 0.333 1.00 65.06 91 ALA A CA 1
ATOM 762 C C . ALA A 1 91 ? -13.584 -17.209 -0.538 1.00 65.06 91 ALA A C 1
ATOM 764 O O . ALA A 1 91 ? -13.307 -18.016 -1.429 1.00 65.06 91 ALA A O 1
ATOM 765 N N . ASP A 1 92 ? -14.824 -16.767 -0.325 1.00 61.62 92 ASP A N 1
ATOM 766 C CA . ASP A 1 92 ? -16.023 -17.290 -0.993 1.00 61.62 92 ASP A CA 1
ATOM 767 C C . ASP A 1 92 ? -16.354 -16.578 -2.318 1.00 61.62 92 ASP A C 1
ATOM 769 O O . ASP A 1 92 ? -17.325 -16.911 -3.000 1.00 61.62 92 ASP A O 1
ATOM 773 N N . ALA A 1 93 ? -15.543 -15.599 -2.726 1.00 61.06 93 ALA A N 1
ATOM 774 C CA . ALA A 1 93 ? -15.779 -14.826 -3.935 1.00 61.06 93 ALA A CA 1
ATOM 775 C C . ALA A 1 93 ? -15.123 -15.501 -5.161 1.00 61.06 93 ALA A C 1
ATOM 777 O O . ALA A 1 93 ? -13.908 -15.440 -5.358 1.00 61.06 93 ALA A O 1
ATOM 778 N N . ALA A 1 94 ? -15.924 -16.120 -6.038 1.00 61.75 94 ALA A N 1
ATOM 779 C CA . ALA A 1 94 ? -15.482 -16.593 -7.359 1.00 61.75 94 ALA A CA 1
ATOM 780 C C . ALA A 1 94 ? -15.284 -15.411 -8.333 1.00 61.75 94 ALA A C 1
ATOM 782 O O . ALA A 1 94 ? -16.004 -15.255 -9.320 1.00 61.75 94 ALA A O 1
ATOM 783 N N . VAL A 1 95 ? -14.330 -14.534 -8.018 1.00 67.56 95 VAL A N 1
ATOM 784 C CA . VAL A 1 95 ? -14.116 -13.255 -8.702 1.00 67.56 95 VAL A CA 1
ATOM 785 C C . VAL A 1 95 ? -12.791 -13.282 -9.450 1.00 67.56 95 VAL A C 1
ATOM 787 O O . VAL A 1 95 ? -11.754 -13.639 -8.898 1.00 67.56 95 VAL A O 1
ATOM 790 N N . THR A 1 96 ? -12.811 -12.877 -10.722 1.00 72.56 96 THR A N 1
ATOM 791 C CA . THR A 1 96 ? -11.575 -12.550 -11.445 1.00 72.56 96 THR A CA 1
ATOM 792 C C 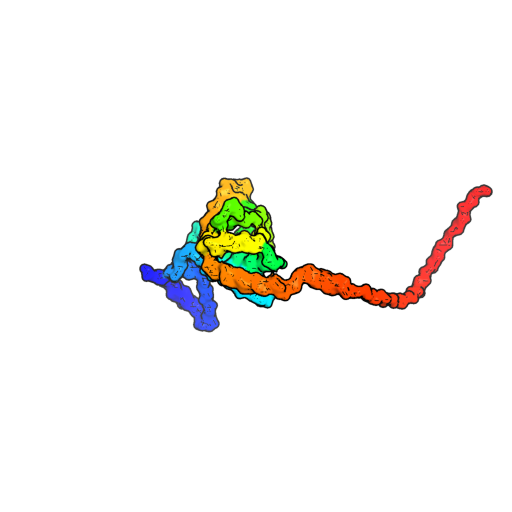. THR A 1 96 ? -11.331 -11.056 -11.302 1.00 72.56 96 THR A C 1
ATOM 794 O O . THR A 1 96 ? -12.092 -10.248 -11.838 1.00 72.56 96 THR A O 1
ATOM 797 N N . SER A 1 97 ? -10.278 -10.685 -10.577 1.00 76.25 97 SER A N 1
ATOM 798 C CA . SER A 1 97 ? -9.882 -9.289 -10.383 1.00 76.25 97 SER A CA 1
ATOM 799 C C . SER A 1 97 ? -8.650 -8.943 -11.212 1.00 76.25 97 SER A C 1
ATOM 801 O O . SER A 1 97 ? -7.637 -9.643 -11.170 1.00 76.25 97 SER A O 1
ATOM 803 N N . THR A 1 98 ? -8.717 -7.820 -11.923 1.00 77.56 98 THR A N 1
ATOM 804 C CA . THR A 1 98 ? -7.548 -7.197 -12.546 1.00 77.56 98 THR A CA 1
ATOM 805 C C . THR A 1 98 ? -7.251 -5.872 -11.864 1.00 77.56 98 THR A C 1
ATOM 807 O O . THR A 1 98 ? -8.160 -5.125 -11.495 1.00 77.56 98 THR A O 1
ATOM 810 N N . ILE A 1 99 ? -5.964 -5.602 -11.675 1.00 84.19 99 ILE A N 1
ATOM 811 C CA . ILE A 1 99 ? -5.470 -4.383 -11.047 1.00 84.19 99 ILE A CA 1
ATOM 812 C C . ILE A 1 99 ? -4.673 -3.609 -12.088 1.00 84.19 99 ILE A C 1
ATOM 814 O O . ILE A 1 99 ? -3.889 -4.182 -12.840 1.00 84.19 99 ILE A O 1
ATOM 818 N N . ALA A 1 100 ? -4.858 -2.302 -12.121 1.00 83.12 100 ALA A N 1
ATOM 819 C CA . ALA A 1 100 ? -4.047 -1.378 -12.886 1.00 83.12 100 ALA A CA 1
ATOM 820 C C . ALA A 1 100 ? -3.590 -0.255 -11.958 1.00 83.12 100 ALA A C 1
ATOM 822 O O . ALA A 1 100 ? -4.336 0.204 -11.096 1.00 83.12 100 ALA A O 1
ATOM 823 N N . MET A 1 101 ? -2.357 0.199 -12.137 1.00 82.75 101 MET A N 1
ATOM 824 C CA . MET A 1 101 ? -1.837 1.366 -11.433 1.00 82.75 101 MET A CA 1
ATOM 825 C C . MET A 1 101 ? -1.492 2.421 -12.464 1.00 82.75 101 MET A C 1
ATOM 827 O O . MET A 1 101 ? -0.721 2.167 -13.376 1.00 82.75 101 MET A O 1
ATOM 831 N N . THR A 1 102 ? -2.071 3.600 -12.356 1.00 76.94 102 THR A N 1
ATOM 832 C CA . THR A 1 102 ? -1.845 4.698 -13.286 1.00 76.94 102 THR A CA 1
ATOM 833 C C . THR A 1 102 ? -0.993 5.764 -12.613 1.00 76.94 102 THR A C 1
ATOM 835 O O . THR A 1 102 ? -1.283 6.249 -11.518 1.00 76.94 102 THR A O 1
ATOM 838 N N . ALA A 1 103 ? 0.102 6.108 -13.287 1.00 69.06 103 ALA A N 1
ATOM 839 C CA . ALA A 1 103 ? 1.099 7.053 -12.813 1.00 69.06 103 ALA A CA 1
ATOM 840 C C . ALA A 1 103 ? 1.528 7.959 -13.961 1.00 69.06 103 ALA A C 1
ATOM 842 O O . ALA A 1 103 ? 2.427 7.578 -14.709 1.00 69.06 103 ALA A O 1
ATOM 843 N N . GLY A 1 104 ? 0.851 9.101 -14.138 1.00 58.34 104 GLY A N 1
ATOM 844 C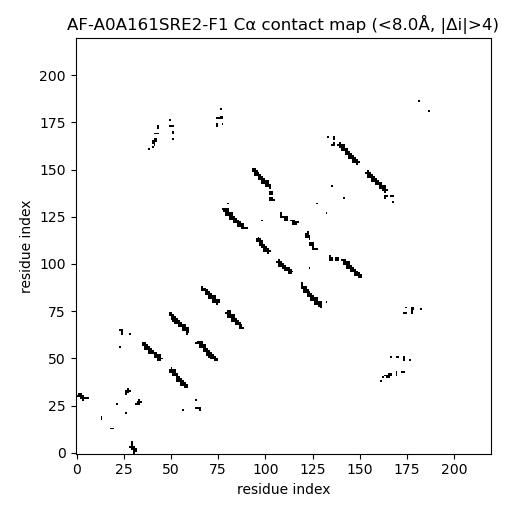 CA . GLY A 1 104 ? 1.279 10.210 -15.011 1.00 58.34 104 GLY A CA 1
ATOM 845 C C . GLY A 1 104 ? 1.796 9.849 -16.414 1.00 58.34 104 GLY A C 1
ATOM 846 O O . GLY A 1 104 ? 2.556 10.621 -16.987 1.00 58.34 104 GLY A O 1
ATOM 847 N N . SER A 1 105 ? 1.450 8.677 -16.948 1.00 55.47 105 SER A N 1
ATOM 848 C CA . SER A 1 105 ? 2.001 8.100 -18.171 1.00 55.47 105 SER A CA 1
ATOM 849 C C . SER A 1 105 ? 0.924 7.298 -18.888 1.00 55.47 105 SER A C 1
ATOM 851 O O . SER A 1 105 ? 0.054 6.696 -18.255 1.00 55.47 105 SER A O 1
ATOM 853 N N . ASP A 1 106 ? 1.022 7.253 -20.214 1.00 57.41 106 ASP A N 1
ATOM 854 C CA . ASP A 1 106 ? 0.061 6.571 -21.090 1.00 57.41 106 ASP A CA 1
ATOM 855 C C . ASP A 1 106 ? 0.119 5.032 -20.981 1.00 57.41 106 ASP A C 1
ATOM 857 O O . ASP A 1 106 ? -0.674 4.330 -21.609 1.00 57.41 106 ASP A O 1
ATOM 861 N N . LYS A 1 107 ? 1.078 4.482 -20.215 1.00 68.31 107 LYS A N 1
ATOM 862 C CA . LYS A 1 107 ? 1.342 3.039 -20.089 1.00 68.31 107 LYS A CA 1
ATOM 863 C C . LYS A 1 107 ? 1.433 2.618 -18.615 1.00 68.31 107 LYS A C 1
ATOM 865 O O . LYS A 1 107 ? 2.534 2.560 -18.067 1.00 68.31 107 LYS A O 1
ATOM 870 N N . PRO A 1 108 ? 0.298 2.320 -17.962 1.00 69.31 108 PRO A N 1
ATOM 871 C CA . PRO A 1 108 ? 0.293 1.803 -16.595 1.00 69.31 108 PRO A CA 1
ATOM 872 C C . PRO A 1 108 ? 1.023 0.449 -16.496 1.00 69.31 108 PRO A C 1
ATOM 874 O O . PRO A 1 108 ? 1.004 -0.316 -17.468 1.00 69.31 108 PRO A O 1
ATOM 877 N N . PRO A 1 109 ? 1.618 0.087 -15.339 1.00 75.94 109 PRO A N 1
ATOM 878 C CA . PRO A 1 109 ? 2.142 -1.253 -15.123 1.00 75.94 109 PRO A CA 1
ATOM 879 C C . PRO A 1 109 ? 1.033 -2.287 -15.318 1.00 75.94 109 PRO A C 1
ATOM 881 O O . PRO A 1 109 ? -0.021 -2.226 -14.678 1.00 75.94 109 PRO A O 1
ATOM 884 N N . ALA A 1 110 ? 1.280 -3.244 -16.209 1.00 75.31 110 ALA A N 1
ATOM 885 C CA . ALA A 1 110 ? 0.344 -4.318 -16.493 1.00 75.31 110 ALA A CA 1
ATOM 886 C C . ALA A 1 110 ? 0.500 -5.423 -15.442 1.00 75.31 110 ALA A C 1
ATOM 888 O O . ALA A 1 110 ? 1.443 -6.216 -15.489 1.00 75.31 110 ALA A O 1
ATOM 889 N N . PHE A 1 111 ? -0.425 -5.481 -14.485 1.00 83.75 111 PHE A N 1
ATOM 890 C CA . PHE A 1 111 ? -0.544 -6.641 -13.612 1.00 83.75 111 PHE A CA 1
ATOM 891 C C . PHE A 1 111 ? -1.212 -7.799 -14.362 1.00 83.75 111 PHE A C 1
ATOM 893 O O . PHE A 1 111 ? -2.084 -7.600 -15.210 1.00 83.75 111 PHE A O 1
ATOM 900 N N . GLY A 1 112 ? -0.801 -9.029 -14.047 1.00 73.00 112 GLY A N 1
ATOM 901 C CA . GLY A 1 112 ? -1.429 -10.227 -14.605 1.00 73.00 112 GLY A CA 1
ATOM 902 C C . GLY A 1 112 ? -2.920 -10.330 -14.258 1.00 73.00 112 GLY A C 1
ATOM 903 O O . GLY A 1 112 ? -3.378 -9.794 -13.254 1.00 73.00 112 GLY A O 1
ATOM 904 N N . ARG A 1 113 ? -3.688 -11.060 -15.075 1.00 74.00 113 ARG A N 1
ATOM 905 C CA . ARG A 1 113 ? -5.137 -11.250 -14.868 1.00 74.00 113 ARG A CA 1
ATOM 906 C C . ARG A 1 113 ? -5.476 -12.125 -13.658 1.00 74.00 113 ARG A C 1
ATOM 908 O O . ARG A 1 113 ? -6.554 -11.990 -13.093 1.00 74.00 113 ARG A O 1
ATOM 915 N N . TYR A 1 114 ? -4.577 -13.035 -13.295 1.00 78.56 114 TYR A N 1
ATOM 916 C CA . TYR A 1 114 ? -4.813 -14.035 -12.261 1.00 78.56 114 TYR A CA 1
ATOM 917 C C . TYR A 1 114 ? -3.866 -13.790 -11.083 1.00 78.56 114 TYR A C 1
ATOM 919 O O . TYR A 1 114 ? -2.650 -13.918 -11.267 1.00 78.56 114 TYR A O 1
ATOM 927 N N . PRO A 1 115 ? -4.382 -13.417 -9.898 1.00 86.81 115 PRO A N 1
ATOM 928 C CA . PRO A 1 115 ? -3.550 -13.286 -8.712 1.00 86.81 115 PRO A CA 1
ATOM 929 C C . PRO A 1 115 ? -3.059 -14.644 -8.212 1.00 86.81 115 PRO A C 1
ATOM 931 O O . PRO A 1 115 ? -3.740 -15.664 -8.333 1.00 86.81 115 PRO A O 1
ATOM 934 N N . ALA A 1 116 ? -1.896 -14.642 -7.567 1.00 88.81 116 ALA A N 1
ATOM 935 C CA . ALA A 1 116 ? -1.482 -15.742 -6.707 1.00 88.81 116 ALA A CA 1
ATOM 936 C C . ALA A 1 116 ? -2.176 -15.618 -5.342 1.00 88.81 116 ALA A C 1
ATOM 938 O O . ALA A 1 116 ? -2.276 -14.519 -4.804 1.00 88.81 116 ALA A O 1
ATOM 939 N N . ARG A 1 117 ? -2.615 -16.735 -4.753 1.00 89.12 117 ARG A N 1
ATOM 940 C CA . ARG A 1 117 ? -3.193 -16.749 -3.399 1.00 89.12 117 ARG A CA 1
ATOM 941 C C . ARG A 1 117 ? -2.114 -17.036 -2.359 1.00 89.12 117 ARG A C 1
ATOM 943 O O . ARG A 1 117 ? -1.400 -18.030 -2.458 1.00 89.12 117 ARG A O 1
ATOM 950 N N . LEU A 1 118 ? -2.010 -16.160 -1.366 1.00 87.38 118 LEU A N 1
ATOM 951 C CA . LEU A 1 118 ? -1.053 -16.193 -0.264 1.00 87.38 118 LEU A CA 1
ATOM 952 C C . LEU A 1 118 ? -1.817 -16.089 1.064 1.00 87.38 118 LEU A C 1
ATOM 954 O O . LEU A 1 118 ? -1.948 -15.011 1.643 1.00 87.38 118 LEU A O 1
ATOM 958 N N . GLY A 1 119 ? -2.356 -17.212 1.544 1.00 88.31 119 GLY A N 1
ATOM 959 C CA . GLY A 1 119 ? -3.225 -17.219 2.725 1.00 88.31 119 GLY A CA 1
ATOM 960 C C . GLY A 1 119 ? -4.502 -16.412 2.473 1.00 88.31 119 GLY A C 1
ATOM 961 O O . GLY A 1 119 ? -5.218 -16.703 1.521 1.00 88.31 119 GLY A O 1
ATOM 962 N N . ALA A 1 120 ? -4.752 -15.386 3.293 1.00 89.44 120 ALA A N 1
ATOM 963 C CA . ALA A 1 120 ? -5.897 -14.474 3.158 1.00 89.44 120 ALA A CA 1
ATOM 964 C C . ALA A 1 120 ? -5.691 -13.355 2.109 1.00 89.44 120 ALA A C 1
ATOM 966 O O . ALA A 1 120 ? -6.512 -12.449 1.996 1.00 89.44 120 ALA A O 1
ATOM 967 N N . PHE A 1 121 ? -4.584 -13.388 1.359 1.00 91.06 121 PHE A N 1
ATOM 968 C CA . PHE A 1 121 ? -4.234 -12.354 0.386 1.00 91.06 121 PHE A CA 1
ATOM 969 C C . PHE A 1 121 ? -4.212 -12.888 -1.043 1.00 91.06 121 PHE A C 1
ATOM 971 O O . PHE A 1 121 ? -3.728 -13.985 -1.316 1.00 91.06 121 PHE A O 1
ATOM 978 N N . GLU A 1 122 ? -4.650 -12.052 -1.972 1.00 92.06 122 GLU A N 1
ATOM 979 C CA . GLU A 1 122 ? -4.341 -12.152 -3.391 1.00 92.06 122 GLU A CA 1
ATOM 980 C C . GLU A 1 122 ? -3.144 -11.259 -3.713 1.00 92.06 122 GLU A C 1
ATOM 982 O O . GLU A 1 122 ? -3.039 -10.139 -3.214 1.00 92.06 122 GLU A O 1
ATOM 987 N N . ALA A 1 123 ? -2.232 -11.760 -4.541 1.00 92.19 123 ALA A N 1
ATOM 988 C CA . ALA A 1 123 ? -1.019 -11.069 -4.939 1.00 92.19 123 ALA A CA 1
ATOM 989 C C . ALA A 1 123 ? -0.917 -10.968 -6.463 1.00 92.19 123 ALA A C 1
ATOM 991 O O . ALA A 1 123 ? -0.891 -11.977 -7.172 1.00 92.19 123 ALA A O 1
ATOM 992 N N . TRP A 1 124 ? -0.772 -9.745 -6.960 1.00 92.81 124 TRP A N 1
ATOM 993 C CA . TRP A 1 124 ? -0.453 -9.449 -8.351 1.00 92.81 124 TRP A CA 1
ATOM 994 C C . TRP A 1 124 ? 0.993 -8.994 -8.445 1.00 92.81 124 TRP A C 1
ATOM 996 O O . TRP A 1 124 ? 1.505 -8.322 -7.548 1.00 92.81 124 TRP A O 1
ATOM 1006 N N . THR A 1 125 ? 1.658 -9.323 -9.549 1.00 91.75 125 THR A N 1
ATOM 1007 C CA . THR A 1 125 ? 3.017 -8.838 -9.807 1.00 91.75 125 THR A CA 1
ATOM 1008 C C . THR A 1 125 ? 3.110 -8.182 -11.174 1.00 91.75 125 THR A C 1
ATOM 1010 O O . THR A 1 125 ? 2.465 -8.623 -12.124 1.00 91.75 125 THR A O 1
ATOM 1013 N N . ALA A 1 126 ? 3.913 -7.128 -11.242 1.00 90.75 126 ALA A N 1
ATOM 1014 C CA . ALA A 1 126 ? 4.302 -6.434 -12.454 1.00 90.75 126 ALA A CA 1
ATOM 1015 C C . ALA A 1 126 ? 5.825 -6.264 -12.439 1.00 90.75 126 ALA A C 1
ATOM 1017 O O . ALA A 1 126 ? 6.434 -5.974 -11.404 1.00 90.75 126 ALA A O 1
ATOM 1018 N N . VAL A 1 127 ? 6.448 -6.472 -13.591 1.00 90.00 127 VAL A N 1
ATOM 1019 C CA . VAL A 1 127 ? 7.862 -6.162 -13.804 1.00 90.00 127 VAL A CA 1
ATOM 1020 C C . VAL A 1 127 ? 7.940 -4.764 -14.386 1.00 90.00 127 VAL A C 1
ATOM 1022 O O . VAL A 1 127 ? 7.182 -4.438 -15.294 1.00 90.00 127 VAL A O 1
ATOM 1025 N N . MET A 1 128 ? 8.871 -3.968 -13.876 1.00 88.69 128 MET A N 1
ATOM 1026 C CA . MET A 1 128 ? 9.067 -2.585 -14.281 1.00 88.69 128 MET A CA 1
ATOM 1027 C C . MET A 1 128 ? 10.547 -2.316 -14.537 1.00 88.69 128 MET A C 1
ATOM 1029 O O . MET A 1 128 ? 11.423 -2.857 -13.863 1.00 88.69 128 MET A O 1
ATOM 1033 N N . THR A 1 129 ? 10.835 -1.458 -15.498 1.00 88.38 129 THR A N 1
ATOM 1034 C CA . THR A 1 129 ? 12.144 -0.845 -15.705 1.00 88.38 129 THR A CA 1
ATOM 1035 C C . THR A 1 129 ? 12.388 0.243 -14.661 1.00 88.38 129 THR A C 1
ATOM 1037 O O . THR A 1 129 ? 11.456 0.811 -14.090 1.00 88.38 129 THR A O 1
ATOM 1040 N N . ALA A 1 130 ? 13.650 0.609 -14.445 1.00 84.25 130 ALA A N 1
ATOM 1041 C CA . ALA A 1 130 ? 13.995 1.722 -13.561 1.00 84.25 130 ALA A CA 1
ATOM 1042 C C . ALA A 1 130 ? 13.315 3.051 -13.962 1.00 84.25 130 ALA A C 1
ATOM 1044 O O . ALA A 1 130 ? 13.000 3.860 -13.092 1.00 84.25 130 ALA A O 1
ATOM 1045 N N . ASN A 1 131 ? 13.066 3.282 -15.257 1.00 85.56 131 ASN A N 1
ATOM 1046 C CA . ASN A 1 131 ? 12.371 4.485 -15.731 1.00 85.56 131 ASN A CA 1
ATOM 1047 C C . ASN A 1 131 ? 10.874 4.454 -15.409 1.00 85.56 131 ASN A C 1
ATOM 1049 O O . ASN A 1 131 ? 10.321 5.474 -15.012 1.00 85.56 131 ASN A O 1
ATOM 1053 N N . GLU A 1 132 ? 10.230 3.294 -15.516 1.00 87.69 132 GLU A N 1
ATOM 1054 C CA . GLU A 1 132 ? 8.831 3.136 -15.108 1.00 87.69 132 GLU A CA 1
ATOM 1055 C C . GLU A 1 132 ? 8.676 3.312 -13.593 1.00 87.69 132 GLU A C 1
ATOM 1057 O O . GLU A 1 132 ? 7.727 3.946 -13.144 1.00 87.69 132 GLU A O 1
ATOM 1062 N N . VAL A 1 133 ? 9.637 2.837 -12.791 1.00 87.50 133 VAL A N 1
ATOM 1063 C CA . VAL A 1 133 ? 9.649 3.105 -11.342 1.00 87.50 133 VAL A CA 1
ATOM 1064 C C . VAL A 1 133 ? 9.804 4.601 -11.059 1.00 87.50 133 VAL A C 1
ATOM 1066 O O . VAL A 1 133 ? 9.089 5.131 -10.214 1.00 87.50 133 VAL A O 1
ATOM 1069 N N . LYS A 1 134 ? 10.678 5.303 -11.794 1.00 87.19 134 LYS A N 1
ATOM 1070 C CA . LYS A 1 134 ? 10.805 6.768 -11.701 1.00 87.19 134 LYS A CA 1
ATOM 1071 C C . LYS A 1 134 ? 9.508 7.493 -12.036 1.00 87.19 134 LYS A C 1
ATOM 1073 O O . LYS A 1 134 ? 9.154 8.447 -11.352 1.00 87.19 134 LYS A O 1
ATOM 1078 N N . ALA A 1 135 ? 8.776 7.019 -13.042 1.00 87.94 135 ALA A N 1
ATOM 1079 C CA . ALA A 1 135 ? 7.475 7.578 -13.386 1.00 87.94 135 ALA A CA 1
ATOM 1080 C C . ALA A 1 135 ? 6.456 7.431 -12.240 1.00 87.94 135 ALA A C 1
ATOM 1082 O O . ALA A 1 135 ? 5.637 8.328 -12.052 1.00 87.94 135 ALA A O 1
ATOM 1083 N N . LEU A 1 136 ? 6.541 6.365 -11.426 1.00 87.12 136 LEU A N 1
ATOM 1084 C CA . LEU A 1 136 ? 5.652 6.195 -10.271 1.00 87.12 136 LEU A CA 1
ATOM 1085 C C . LEU A 1 136 ? 5.800 7.319 -9.241 1.00 87.12 136 LEU A C 1
ATOM 1087 O O . LEU A 1 136 ? 4.800 7.793 -8.718 1.00 87.12 136 LEU A O 1
ATOM 1091 N N . PHE A 1 137 ? 7.023 7.751 -8.936 1.00 86.50 137 PHE A N 1
ATOM 1092 C CA . PHE A 1 137 ? 7.261 8.800 -7.936 1.00 86.50 137 PHE A CA 1
ATOM 1093 C C . PHE A 1 137 ? 7.385 10.211 -8.520 1.00 86.50 137 PHE A C 1
ATOM 1095 O O . PHE A 1 137 ? 7.544 11.166 -7.767 1.00 86.50 137 PHE A O 1
ATOM 1102 N N . ALA A 1 138 ? 7.272 10.363 -9.842 1.00 87.19 138 ALA A N 1
ATOM 1103 C CA . ALA A 1 138 ? 7.200 11.672 -10.491 1.00 87.19 138 ALA A CA 1
ATOM 1104 C C . ALA A 1 138 ? 5.848 12.376 -10.262 1.00 87.19 138 ALA A C 1
ATOM 1106 O O . ALA A 1 138 ? 5.744 13.590 -10.433 1.00 87.19 138 ALA A O 1
ATOM 1107 N N . VAL A 1 139 ? 4.814 11.625 -9.873 1.00 88.75 139 VAL A N 1
ATOM 1108 C CA . VAL A 1 139 ? 3.498 12.152 -9.493 1.00 88.75 139 VAL A CA 1
ATOM 1109 C C . VAL A 1 139 ? 3.333 12.111 -7.973 1.00 88.75 139 VAL A C 1
ATOM 1111 O O . VAL A 1 139 ? 3.813 11.167 -7.353 1.00 88.75 139 VAL A O 1
ATOM 1114 N N . PRO A 1 140 ? 2.640 13.078 -7.340 1.00 90.00 140 PRO A N 1
ATOM 1115 C CA . PRO A 1 140 ? 2.447 13.094 -5.883 1.00 90.00 140 PRO A CA 1
ATOM 1116 C C . PRO A 1 140 ? 1.504 11.987 -5.386 1.00 90.00 140 PRO A C 1
ATOM 1118 O O . PRO A 1 140 ? 1.552 11.584 -4.220 1.00 90.00 140 PRO A O 1
ATOM 1121 N N . ARG A 1 141 ? 0.625 11.507 -6.270 1.00 90.75 141 ARG A N 1
ATOM 1122 C CA . ARG A 1 141 ? -0.354 10.460 -5.995 1.00 90.75 141 ARG A CA 1
ATOM 1123 C C . ARG A 1 141 ? -0.483 9.524 -7.182 1.00 90.75 141 ARG A C 1
ATOM 1125 O O . ARG A 1 141 ? -0.512 9.968 -8.327 1.00 90.75 141 ARG A O 1
ATOM 1132 N N . LEU A 1 142 ? -0.567 8.236 -6.884 1.00 89.69 142 LEU A N 1
ATOM 1133 C CA . LEU A 1 142 ? -0.802 7.176 -7.856 1.00 89.69 142 LEU A CA 1
ATOM 1134 C C . LEU A 1 142 ? -2.262 6.785 -7.809 1.00 89.69 142 LEU A C 1
ATOM 1136 O O . LEU A 1 142 ? -2.769 6.474 -6.733 1.00 89.69 142 LEU A O 1
ATOM 1140 N N . GLN A 1 143 ? -2.908 6.745 -8.966 1.00 90.25 143 GLN A N 1
ATOM 1141 C CA . GLN A 1 143 ? -4.240 6.178 -9.074 1.00 90.25 143 GLN A CA 1
ATOM 1142 C C . GLN A 1 143 ? -4.136 4.661 -9.211 1.00 90.25 143 GLN A C 1
ATOM 1144 O O . GLN A 1 143 ? -3.293 4.122 -9.925 1.00 90.25 143 GLN A O 1
ATOM 1149 N N . ILE A 1 144 ? -4.994 3.960 -8.490 1.00 88.81 144 ILE A N 1
ATOM 1150 C CA . ILE A 1 144 ? -5.102 2.511 -8.492 1.00 88.81 144 ILE A CA 1
ATOM 1151 C C . ILE A 1 144 ? -6.505 2.187 -8.963 1.00 88.81 144 ILE A C 1
ATOM 1153 O O . ILE A 1 144 ? -7.479 2.512 -8.287 1.00 88.81 144 ILE A O 1
ATOM 1157 N N . GLY A 1 145 ? -6.594 1.573 -10.136 1.00 87.62 145 GLY A N 1
ATOM 1158 C CA . GLY A 1 145 ? -7.819 1.017 -10.678 1.00 87.62 145 GLY A CA 1
ATOM 1159 C C . GLY A 1 145 ? -7.902 -0.464 -10.347 1.00 87.62 145 GLY A C 1
ATOM 1160 O O . GLY A 1 145 ? -7.030 -1.249 -10.707 1.00 87.62 145 GLY A O 1
ATOM 1161 N N . GLU A 1 146 ? -8.975 -0.862 -9.689 1.00 85.81 146 GLU A N 1
ATOM 1162 C CA . GLU A 1 146 ? -9.341 -2.256 -9.505 1.00 85.81 146 GLU A CA 1
ATOM 1163 C C . GLU A 1 146 ? -10.604 -2.525 -10.311 1.00 85.81 146 GLU A C 1
ATOM 1165 O O . GLU A 1 146 ? -11.597 -1.811 -10.172 1.00 85.81 146 GLU A O 1
ATOM 1170 N N . SER A 1 147 ? -10.582 -3.579 -11.119 1.00 80.31 147 SER A N 1
ATOM 1171 C CA . SER A 1 147 ? -11.791 -4.103 -11.736 1.00 80.31 147 SER A CA 1
ATOM 1172 C C . SER A 1 147 ? -12.001 -5.550 -11.328 1.00 80.31 147 SER A C 1
ATOM 1174 O O . SER A 1 147 ? -11.077 -6.364 -11.342 1.00 80.31 147 SER A O 1
ATOM 1176 N N . ALA A 1 148 ? -13.228 -5.872 -10.951 1.00 78.81 148 ALA A N 1
ATOM 1177 C CA . ALA A 1 148 ? -13.644 -7.214 -10.602 1.00 78.81 148 ALA A CA 1
ATOM 1178 C C . ALA A 1 148 ? -14.779 -7.634 -11.533 1.00 78.81 148 ALA A C 1
ATOM 1180 O O . ALA A 1 148 ? -15.734 -6.894 -11.766 1.00 78.81 148 ALA A O 1
ATOM 1181 N N . SER A 1 149 ? -14.649 -8.826 -12.105 1.00 72.31 149 SER A N 1
ATOM 1182 C CA . SER A 1 149 ? -15.704 -9.468 -12.884 1.00 72.31 149 SER A CA 1
ATOM 1183 C C . SER A 1 149 ? -16.181 -10.705 -12.137 1.00 72.31 149 SER A C 1
ATOM 1185 O O . SER A 1 149 ? -15.369 -11.544 -11.732 1.00 72.31 149 SER A O 1
ATOM 1187 N N . VAL A 1 150 ? -17.494 -10.798 -11.957 1.00 71.19 150 VAL A N 1
ATOM 1188 C CA . VAL A 1 150 ? -18.181 -11.962 -11.388 1.00 71.19 150 VAL A CA 1
ATOM 1189 C C . VAL A 1 150 ? -18.821 -12.740 -12.537 1.00 71.19 150 VAL A C 1
ATOM 1191 O O . VAL A 1 150 ? -19.137 -12.155 -13.571 1.00 71.19 150 VAL A O 1
ATOM 1194 N N . VAL A 1 151 ? -18.986 -14.056 -12.376 1.00 68.56 151 VAL A N 1
ATOM 1195 C CA . VAL A 1 151 ? -19.582 -14.940 -13.398 1.00 68.56 151 VAL A CA 1
ATOM 1196 C C . VAL A 1 151 ? -20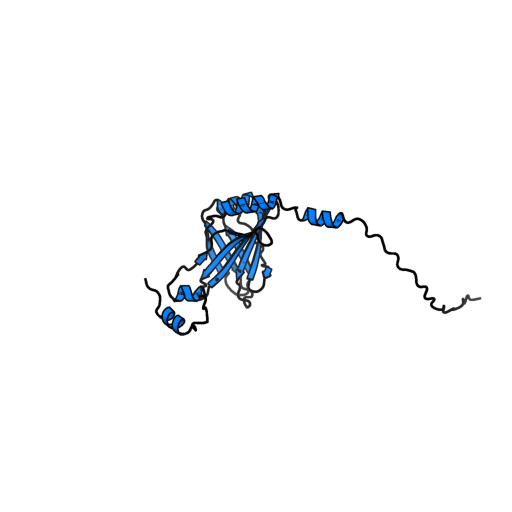.987 -14.478 -13.809 1.00 68.56 151 VAL A C 1
ATOM 1198 O O . VAL A 1 151 ? -21.333 -14.555 -14.983 1.00 68.56 151 VAL A O 1
ATOM 1201 N N . GLU A 1 152 ? -21.754 -13.925 -12.868 1.00 61.50 152 GLU A N 1
ATOM 1202 C CA . GLU A 1 152 ? -23.050 -13.300 -13.119 1.00 61.50 152 GLU A CA 1
ATOM 1203 C C . GLU A 1 152 ? -23.078 -11.912 -12.470 1.00 61.50 152 GLU A C 1
ATOM 1205 O O . GLU A 1 152 ? -23.091 -11.778 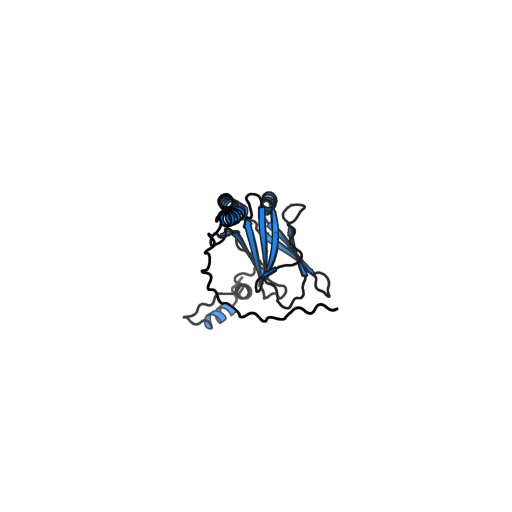-11.248 1.00 61.50 152 GLU A O 1
ATOM 1210 N N . GLY A 1 153 ? -23.043 -10.863 -13.292 1.00 66.12 153 GLY A N 1
ATOM 1211 C CA . GLY A 1 153 ? -23.170 -9.481 -12.835 1.00 66.12 153 GLY A CA 1
ATOM 1212 C C . GLY A 1 153 ? -22.372 -8.485 -13.677 1.00 66.12 153 GLY A C 1
ATOM 1213 O O . GLY A 1 153 ? -21.440 -8.873 -14.388 1.00 66.12 153 GLY A O 1
ATOM 1214 N N . PRO A 1 154 ? -22.726 -7.188 -13.624 1.00 73.00 154 PRO A N 1
ATOM 1215 C CA . PRO A 1 154 ? -21.921 -6.153 -14.253 1.00 73.00 154 PRO A CA 1
ATOM 1216 C C . PRO A 1 154 ? -20.534 -6.093 -13.590 1.00 73.00 154 PRO A C 1
ATOM 1218 O O . PRO A 1 154 ? -20.429 -6.271 -12.373 1.00 73.00 154 PRO A O 1
ATOM 1221 N N . PRO A 1 155 ? -19.462 -5.829 -14.358 1.00 75.81 155 PRO A N 1
ATOM 1222 C CA . PRO A 1 155 ? -18.137 -5.654 -13.785 1.00 75.81 155 PRO A CA 1
ATOM 1223 C C . PRO A 1 155 ? -18.146 -4.460 -12.829 1.00 75.81 155 PRO A C 1
ATOM 1225 O O . PRO A 1 155 ? -18.651 -3.387 -13.165 1.00 75.81 155 PRO A O 1
ATOM 1228 N N . SER A 1 156 ? -17.570 -4.635 -11.643 1.00 78.88 156 SER A N 1
ATOM 1229 C CA . SER A 1 156 ? -17.344 -3.527 -10.724 1.00 78.88 156 SER A CA 1
ATOM 1230 C C . SER A 1 156 ? -15.981 -2.909 -11.004 1.00 78.88 156 SER A C 1
ATOM 1232 O O . SER A 1 156 ? -15.002 -3.598 -11.303 1.00 78.88 156 SER A O 1
ATOM 1234 N N . GLN A 1 157 ? -15.924 -1.583 -10.939 1.00 82.12 157 GLN A N 1
ATOM 1235 C CA . GLN A 1 157 ? -14.691 -0.818 -11.039 1.00 82.12 157 GLN A CA 1
ATOM 1236 C C . GLN A 1 157 ? -14.601 0.098 -9.828 1.00 82.12 157 GLN A C 1
ATOM 1238 O O . GLN A 1 157 ? -15.568 0.770 -9.473 1.00 82.12 157 GLN A O 1
ATOM 1243 N N . SER A 1 158 ? -13.439 0.117 -9.190 1.00 84.88 158 SER A N 1
ATOM 1244 C CA . SER A 1 158 ? -13.133 1.054 -8.118 1.00 84.88 158 SER A CA 1
ATOM 1245 C C . SER A 1 158 ? -11.800 1.724 -8.405 1.00 84.88 158 SER A C 1
ATOM 1247 O O . SER A 1 158 ? -10.881 1.104 -8.938 1.00 84.88 158 SER A O 1
ATOM 1249 N N . MET A 1 159 ? -11.718 3.009 -8.078 1.00 87.94 159 MET A N 1
ATOM 1250 C CA . MET A 1 159 ? -10.488 3.777 -8.169 1.00 87.94 159 MET A CA 1
ATOM 1251 C C . MET A 1 159 ? -10.191 4.408 -6.820 1.00 87.94 159 MET A C 1
ATOM 1253 O O . MET A 1 159 ? -11.097 4.871 -6.126 1.00 87.94 159 MET A O 1
ATOM 1257 N N . PHE A 1 160 ? -8.921 4.425 -6.455 1.00 90.31 160 PHE A N 1
ATOM 1258 C CA . PHE A 1 160 ? -8.436 5.117 -5.271 1.00 90.31 160 PHE A CA 1
ATOM 1259 C C . PHE A 1 160 ? -7.014 5.608 -5.495 1.00 90.31 160 PHE A C 1
ATOM 1261 O O . PHE A 1 160 ? -6.361 5.219 -6.459 1.00 90.31 160 PHE A O 1
ATOM 1268 N N . GLU A 1 161 ? -6.533 6.471 -4.609 1.00 92.38 161 GLU A N 1
ATOM 1269 C CA . GLU A 1 161 ? -5.204 7.062 -4.721 1.00 92.38 161 GLU A CA 1
ATOM 1270 C C . GLU A 1 161 ? -4.315 6.655 -3.554 1.00 92.38 161 GLU A C 1
ATOM 1272 O O . GLU A 1 161 ? -4.790 6.561 -2.424 1.00 92.38 161 GLU A O 1
ATOM 1277 N N . ILE A 1 162 ? -3.027 6.464 -3.832 1.00 93.12 162 ILE A N 1
ATOM 1278 C CA . ILE A 1 162 ? -1.984 6.278 -2.819 1.00 93.12 162 ILE A CA 1
ATOM 1279 C C . ILE A 1 162 ? -0.927 7.374 -2.940 1.00 93.12 162 ILE A C 1
ATOM 1281 O O . ILE A 1 162 ? -0.578 7.782 -4.051 1.00 93.12 162 ILE A O 1
ATOM 1285 N N . GLU A 1 163 ? -0.377 7.846 -1.823 1.00 93.50 163 GLU A N 1
ATOM 1286 C CA . GLU A 1 163 ? 0.669 8.874 -1.862 1.00 93.50 163 GLU A CA 1
ATOM 1287 C C . GLU A 1 163 ? 2.031 8.273 -2.195 1.00 93.50 163 GLU A C 1
ATOM 1289 O O . GLU A 1 163 ? 2.397 7.182 -1.739 1.00 93.50 163 GLU A O 1
ATOM 1294 N N . THR A 1 164 ? 2.822 9.021 -2.958 1.00 92.69 164 THR A N 1
ATOM 1295 C CA . THR A 1 164 ? 4.177 8.637 -3.384 1.00 92.69 164 THR A CA 1
ATOM 1296 C C . THR A 1 164 ? 5.270 9.260 -2.524 1.00 92.69 164 THR A C 1
ATOM 1298 O O . THR A 1 164 ? 6.450 8.980 -2.731 1.00 92.69 164 THR A O 1
ATOM 1301 N N . GLY A 1 165 ? 4.898 10.075 -1.531 1.00 92.00 165 GLY A N 1
ATOM 1302 C CA . GLY A 1 165 ? 5.836 10.731 -0.624 1.00 92.00 165 GLY A CA 1
ATOM 1303 C C . GLY A 1 165 ? 6.821 9.738 0.003 1.00 92.00 165 GLY A C 1
ATOM 1304 O O . GLY A 1 165 ? 6.422 8.748 0.617 1.00 92.00 165 GLY A O 1
ATOM 1305 N N . GLY A 1 166 ? 8.118 9.991 -0.177 1.00 91.31 166 GLY A N 1
ATOM 1306 C CA . GLY A 1 166 ? 9.200 9.136 0.322 1.00 91.31 166 GLY A CA 1
ATOM 1307 C C . GLY A 1 166 ? 9.577 7.952 -0.578 1.00 91.31 166 GLY A C 1
ATOM 1308 O O . GLY A 1 166 ? 10.605 7.324 -0.324 1.00 91.31 166 GLY A O 1
ATOM 1309 N N . LEU A 1 167 ? 8.824 7.667 -1.649 1.00 91.75 167 LEU A N 1
ATOM 1310 C CA . LEU A 1 167 ? 9.124 6.560 -2.565 1.00 91.75 167 LEU A CA 1
ATOM 1311 C C . LEU A 1 167 ? 10.454 6.757 -3.303 1.00 91.75 167 LEU A C 1
ATOM 1313 O O . LEU A 1 167 ? 11.216 5.805 -3.426 1.00 91.75 167 LEU A O 1
ATOM 1317 N N . GLU A 1 168 ? 10.766 7.975 -3.753 1.00 91.50 168 GLU A N 1
ATOM 1318 C CA . GLU A 1 168 ? 12.035 8.270 -4.437 1.00 91.50 168 GLU A CA 1
ATOM 1319 C C . GLU A 1 168 ? 13.245 8.002 -3.529 1.00 91.50 168 GLU A C 1
ATOM 1321 O O . GLU A 1 168 ? 14.172 7.283 -3.907 1.00 91.50 168 GLU A O 1
ATOM 1326 N N . THR A 1 169 ? 13.211 8.515 -2.296 1.00 92.00 169 THR A N 1
ATOM 1327 C CA . THR A 1 169 ? 14.260 8.277 -1.295 1.00 92.00 169 THR A CA 1
ATOM 1328 C C . THR A 1 169 ? 14.417 6.789 -0.998 1.00 92.00 169 THR A C 1
ATOM 1330 O O . THR A 1 169 ? 15.537 6.272 -0.991 1.00 92.00 169 THR A O 1
ATOM 1333 N N . ALA A 1 170 ? 13.302 6.081 -0.807 1.00 91.62 170 ALA A N 1
ATOM 1334 C CA . ALA A 1 170 ? 13.301 4.643 -0.571 1.00 91.62 170 ALA A CA 1
ATOM 1335 C C . ALA A 1 170 ? 13.853 3.866 -1.784 1.00 91.62 170 ALA A C 1
ATOM 1337 O O . ALA A 1 170 ? 14.611 2.910 -1.619 1.00 91.62 170 ALA A O 1
ATOM 1338 N N . TRP A 1 171 ? 13.542 4.309 -3.006 1.00 90.00 171 TRP A N 1
ATOM 1339 C CA . TRP A 1 171 ? 14.072 3.746 -4.247 1.00 90.00 171 TRP A CA 1
ATOM 1340 C C . TRP A 1 171 ? 15.580 3.922 -4.374 1.00 90.00 171 TRP A C 1
ATOM 1342 O O . TRP A 1 171 ? 16.268 2.956 -4.692 1.00 90.00 171 TRP A O 1
ATOM 1352 N N . MET A 1 172 ? 16.120 5.105 -4.074 1.00 88.75 172 MET A N 1
ATOM 1353 C CA . MET A 1 172 ? 17.571 5.326 -4.083 1.00 88.75 172 MET A CA 1
ATOM 1354 C C . MET A 1 172 ? 18.295 4.406 -3.091 1.00 88.75 172 MET A C 1
ATOM 1356 O O . MET A 1 172 ? 19.319 3.811 -3.434 1.00 88.75 172 MET A O 1
ATOM 1360 N N . GLN A 1 173 ? 17.738 4.238 -1.888 1.00 89.06 173 GLN A N 1
ATOM 1361 C CA . GLN A 1 173 ? 18.267 3.322 -0.875 1.00 89.06 173 GLN A CA 1
ATOM 1362 C C . GLN A 1 173 ? 18.214 1.863 -1.343 1.00 89.06 173 GLN A C 1
ATOM 1364 O O . GLN A 1 173 ? 19.214 1.149 -1.252 1.00 89.06 173 GLN A O 1
ATOM 1369 N N . LEU A 1 174 ? 17.079 1.422 -1.895 1.00 87.12 174 LEU A N 1
ATOM 1370 C CA . LEU A 1 174 ? 16.935 0.065 -2.418 1.00 87.12 174 LEU A CA 1
ATOM 1371 C C . LEU A 1 174 ? 17.895 -0.183 -3.589 1.00 87.12 174 LEU A C 1
ATOM 1373 O O . LEU A 1 174 ? 18.627 -1.169 -3.568 1.00 87.12 174 LEU A O 1
ATOM 1377 N N . ALA A 1 175 ? 17.953 0.716 -4.573 1.00 83.56 175 ALA A N 1
ATOM 1378 C CA . ALA A 1 175 ? 18.796 0.590 -5.763 1.00 83.56 175 ALA A CA 1
ATOM 1379 C C . ALA A 1 175 ? 20.288 0.431 -5.418 1.00 83.56 175 ALA A C 1
ATOM 1381 O O . ALA A 1 175 ? 20.988 -0.366 -6.050 1.00 83.56 175 ALA A O 1
ATOM 1382 N N . ALA A 1 176 ? 20.762 1.125 -4.378 1.00 82.31 176 ALA A N 1
ATOM 1383 C CA . ALA A 1 176 ? 22.124 0.973 -3.872 1.00 82.31 176 ALA A CA 1
ATOM 1384 C C . ALA A 1 176 ? 22.407 -0.453 -3.361 1.00 82.31 176 ALA A C 1
ATOM 1386 O O . ALA A 1 176 ? 23.489 -0.987 -3.604 1.00 82.31 176 ALA A O 1
ATOM 1387 N N . THR A 1 177 ? 21.429 -1.107 -2.722 1.00 79.50 177 THR A N 1
ATOM 1388 C CA . THR A 1 177 ? 21.560 -2.506 -2.268 1.00 79.50 177 THR A CA 1
ATOM 1389 C C . THR A 1 177 ? 21.510 -3.524 -3.412 1.00 79.50 177 THR A C 1
ATOM 1391 O O . THR A 1 177 ? 22.083 -4.606 -3.309 1.00 79.50 177 THR A O 1
ATOM 1394 N N . CYS A 1 178 ? 20.870 -3.193 -4.537 1.00 74.06 178 CYS A N 1
ATOM 1395 C CA . CYS A 1 178 ? 20.804 -4.091 -5.693 1.00 74.06 178 CYS A CA 1
ATOM 1396 C C . CYS A 1 178 ? 22.121 -4.187 -6.453 1.00 74.06 178 CYS A C 1
ATOM 1398 O O . CYS A 1 178 ? 22.420 -5.224 -7.037 1.00 74.06 178 CYS A O 1
ATOM 1400 N N . ALA A 1 179 ? 22.887 -3.094 -6.485 1.00 61.66 179 ALA A N 1
ATOM 1401 C CA . ALA A 1 179 ? 24.172 -3.039 -7.172 1.00 61.66 179 ALA A CA 1
ATOM 1402 C C . ALA A 1 179 ? 25.242 -3.908 -6.487 1.00 61.66 179 ALA A C 1
ATOM 1404 O O . ALA A 1 179 ? 26.219 -4.289 -7.126 1.00 61.66 179 ALA A O 1
ATOM 1405 N N . THR A 1 180 ? 25.054 -4.222 -5.203 1.00 58.97 180 THR A N 1
ATOM 1406 C CA . THR A 1 180 ? 25.991 -4.991 -4.375 1.00 58.97 180 THR A CA 1
ATOM 1407 C C . THR A 1 180 ? 25.562 -6.441 -4.149 1.00 58.97 180 THR A C 1
ATOM 1409 O O . THR A 1 180 ? 26.377 -7.254 -3.717 1.00 58.97 180 THR A O 1
ATOM 1412 N N . ALA A 1 181 ? 24.313 -6.800 -4.461 1.00 54.56 181 ALA A N 1
ATOM 1413 C CA . ALA A 1 181 ? 23.846 -8.176 -4.363 1.00 54.56 181 ALA A CA 1
ATOM 1414 C C . ALA A 1 181 ? 24.434 -9.014 -5.517 1.00 54.56 181 ALA A C 1
ATOM 1416 O O . ALA A 1 181 ? 24.188 -8.690 -6.683 1.00 54.56 181 ALA A O 1
ATOM 1417 N N . PRO A 1 182 ? 25.176 -10.109 -5.249 1.00 43.06 182 PRO A N 1
ATOM 1418 C CA . PRO A 1 182 ? 25.551 -11.034 -6.306 1.00 43.06 182 PRO A CA 1
ATOM 1419 C C . PRO A 1 182 ? 24.253 -11.567 -6.915 1.00 43.06 182 PRO A C 1
ATOM 1421 O O . PRO A 1 182 ? 23.421 -12.147 -6.214 1.00 43.06 182 PRO A O 1
ATOM 1424 N N . GLY A 1 183 ? 24.043 -11.294 -8.205 1.00 47.03 183 GLY A N 1
ATOM 1425 C CA . GLY A 1 183 ? 22.816 -11.670 -8.900 1.00 47.03 183 GLY A CA 1
ATOM 1426 C C . GLY A 1 183 ? 22.510 -13.155 -8.705 1.00 47.03 183 GLY A C 1
ATOM 1427 O O . GLY A 1 183 ? 23.409 -13.964 -8.493 1.00 47.03 183 GLY A O 1
ATOM 1428 N N . VAL A 1 184 ? 21.243 -13.552 -8.809 1.00 49.44 184 VAL A N 1
ATOM 1429 C CA . VAL A 1 184 ? 20.836 -14.969 -8.700 1.00 49.44 184 VAL A CA 1
ATOM 1430 C C . VAL A 1 184 ? 21.628 -15.863 -9.680 1.00 49.44 184 VAL A C 1
ATOM 1432 O O . VAL A 1 184 ? 21.904 -17.022 -9.378 1.00 49.44 184 VAL A O 1
ATOM 1435 N N . ALA A 1 185 ? 22.120 -15.289 -10.786 1.00 45.31 185 ALA A N 1
ATOM 1436 C CA . ALA A 1 185 ? 23.074 -15.913 -11.703 1.00 45.31 185 ALA A CA 1
ATOM 1437 C C . ALA A 1 185 ? 24.419 -16.311 -11.052 1.00 45.31 185 ALA A C 1
ATOM 1439 O O . ALA A 1 185 ? 24.960 -17.359 -11.380 1.00 45.31 185 ALA A O 1
ATOM 1440 N N . ALA A 1 186 ? 24.939 -15.543 -10.091 1.00 44.72 186 ALA A N 1
ATOM 1441 C CA . ALA A 1 186 ? 26.149 -15.880 -9.339 1.00 44.72 186 ALA A CA 1
ATOM 1442 C C . ALA A 1 186 ? 25.919 -17.029 -8.340 1.00 44.72 186 ALA A C 1
ATOM 1444 O O . ALA A 1 186 ? 26.821 -17.829 -8.116 1.00 44.72 186 ALA A O 1
ATOM 1445 N N . ARG A 1 187 ? 24.702 -17.181 -7.792 1.00 41.22 187 ARG A N 1
ATOM 1446 C CA . ARG A 1 187 ? 24.332 -18.351 -6.965 1.00 41.22 187 ARG A CA 1
ATOM 1447 C C . ARG A 1 187 ? 24.168 -19.627 -7.799 1.00 41.22 187 ARG A C 1
ATOM 1449 O O . ARG A 1 187 ? 24.560 -20.702 -7.346 1.00 41.22 187 ARG A O 1
ATOM 1456 N N . ALA A 1 188 ? 23.653 -19.506 -9.025 1.00 44.34 188 ALA A N 1
ATOM 1457 C CA . ALA A 1 188 ? 23.612 -20.610 -9.985 1.00 44.34 188 ALA A CA 1
ATOM 1458 C C . ALA A 1 188 ? 25.023 -20.991 -10.476 1.00 44.34 188 ALA A C 1
ATOM 1460 O O . ALA A 1 188 ? 25.363 -22.171 -10.506 1.00 44.34 188 ALA A O 1
ATOM 1461 N N . ALA A 1 189 ? 25.881 -20.004 -10.758 1.00 44.19 189 ALA A N 1
ATOM 1462 C CA . ALA A 1 189 ? 27.275 -20.234 -11.139 1.00 44.19 189 ALA A CA 1
ATOM 1463 C C . ALA A 1 189 ? 28.114 -20.832 -9.995 1.00 44.19 189 ALA A C 1
ATOM 1465 O O . ALA A 1 189 ? 28.937 -21.703 -10.246 1.00 44.19 189 ALA A O 1
ATOM 1466 N N . ALA A 1 190 ? 27.869 -20.449 -8.736 1.00 45.31 190 ALA A N 1
ATOM 1467 C CA . ALA A 1 190 ? 28.526 -21.057 -7.574 1.00 45.31 190 ALA A CA 1
ATOM 1468 C C . ALA A 1 190 ? 28.094 -22.519 -7.338 1.00 45.31 190 ALA A C 1
ATOM 1470 O O . ALA A 1 190 ? 28.891 -23.326 -6.866 1.00 45.31 190 ALA A O 1
ATOM 1471 N N . SER A 1 191 ? 26.863 -22.881 -7.720 1.00 44.38 191 SER A N 1
ATOM 1472 C CA . SER A 1 191 ? 26.399 -24.278 -7.690 1.00 44.38 191 SER A CA 1
ATOM 1473 C C . SER A 1 191 ? 26.964 -25.099 -8.857 1.00 44.38 191 SER A C 1
ATOM 1475 O O . SER A 1 191 ? 27.216 -26.287 -8.698 1.00 44.38 191 SER A O 1
ATOM 1477 N N . ALA A 1 192 ? 27.225 -24.467 -10.008 1.00 47.38 192 ALA A N 1
ATOM 1478 C CA . ALA A 1 192 ? 27.873 -25.098 -11.162 1.00 47.38 192 ALA A CA 1
ATOM 1479 C C . ALA A 1 192 ? 29.411 -25.174 -11.046 1.00 47.38 192 ALA A C 1
ATOM 1481 O O . ALA A 1 192 ? 30.035 -25.999 -11.705 1.00 47.38 192 ALA A O 1
ATOM 1482 N N . ALA A 1 193 ? 30.026 -24.337 -10.202 1.00 45.69 193 ALA A N 1
ATOM 1483 C CA . ALA A 1 193 ? 31.463 -24.345 -9.913 1.00 45.69 193 ALA A CA 1
ATOM 1484 C C . ALA A 1 193 ? 31.864 -25.355 -8.820 1.00 45.69 193 ALA A C 1
ATOM 1486 O O . ALA A 1 193 ? 33.046 -25.480 -8.498 1.00 45.69 193 ALA A O 1
ATOM 1487 N N . SER A 1 194 ? 30.902 -26.101 -8.268 1.00 45.75 194 SER A N 1
ATOM 1488 C CA . SER A 1 194 ? 31.205 -27.320 -7.521 1.00 45.75 194 SER A CA 1
ATOM 1489 C C . SER A 1 194 ? 31.609 -28.385 -8.537 1.00 45.75 194 SER A C 1
ATOM 1491 O O . SER A 1 194 ? 30.762 -28.961 -9.215 1.00 45.75 194 SER A O 1
ATOM 1493 N N . GLY A 1 195 ? 32.921 -28.569 -8.698 1.00 46.78 195 GLY A N 1
ATOM 1494 C CA . GLY A 1 195 ? 33.500 -29.602 -9.555 1.00 46.78 195 GLY A CA 1
ATOM 1495 C C . GLY A 1 195 ? 32.953 -31.004 -9.246 1.00 46.78 195 GLY A C 1
ATOM 1496 O O . GLY A 1 195 ? 32.291 -31.204 -8.224 1.00 46.78 195 GLY A O 1
ATOM 1497 N N . PRO A 1 196 ? 33.202 -31.987 -10.128 1.00 39.06 196 PRO A N 1
ATOM 1498 C CA . PRO A 1 196 ? 32.606 -33.311 -10.014 1.00 39.06 196 PRO A CA 1
ATOM 1499 C C . PRO A 1 196 ? 32.910 -33.919 -8.643 1.00 39.06 196 PRO A C 1
ATOM 1501 O O . PRO A 1 196 ? 34.066 -34.012 -8.230 1.00 39.06 196 PRO A O 1
ATOM 1504 N N . ILE A 1 197 ? 31.849 -34.331 -7.947 1.00 50.25 197 ILE A N 1
ATOM 1505 C CA . ILE A 1 197 ? 31.941 -35.167 -6.751 1.00 50.25 197 ILE A CA 1
ATOM 1506 C C . ILE A 1 197 ? 32.744 -36.412 -7.163 1.00 50.25 197 ILE A C 1
ATOM 1508 O O . ILE A 1 197 ? 32.339 -37.078 -8.120 1.00 50.25 197 ILE A O 1
ATOM 1512 N N . PRO A 1 198 ? 33.870 -36.750 -6.508 1.00 38.16 198 PRO A N 1
ATOM 1513 C CA . PRO A 1 198 ? 34.534 -38.013 -6.779 1.00 38.16 198 PRO A CA 1
ATOM 1514 C C 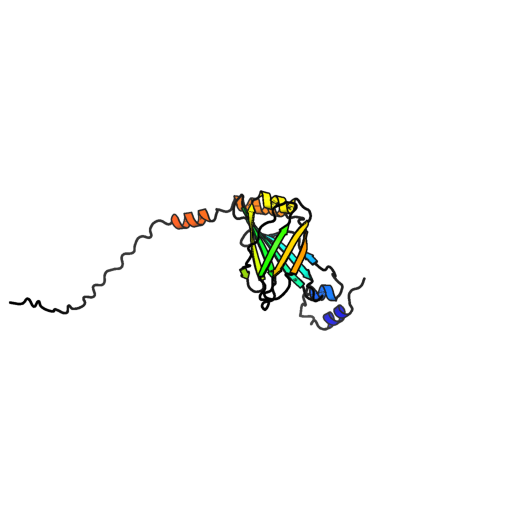. PRO A 1 198 ? 33.546 -39.135 -6.457 1.00 38.16 198 PRO A C 1
ATOM 1516 O O . PRO A 1 198 ? 33.077 -39.257 -5.325 1.00 38.16 198 PRO A O 1
ATOM 1519 N N . HIS A 1 199 ? 33.192 -39.923 -7.474 1.00 38.03 199 HIS A N 1
ATOM 1520 C CA . HIS A 1 199 ? 32.398 -41.130 -7.306 1.00 38.03 199 HIS A CA 1
ATOM 1521 C C . HIS A 1 199 ? 33.087 -42.020 -6.268 1.00 38.03 199 HIS A C 1
ATOM 1523 O O . HIS A 1 199 ? 34.145 -42.593 -6.528 1.00 38.03 199 HIS A O 1
ATOM 1529 N N . ILE A 1 200 ? 32.484 -42.132 -5.085 1.00 42.38 200 ILE A N 1
ATOM 1530 C CA . ILE A 1 200 ? 32.786 -43.214 -4.156 1.00 42.38 200 ILE A CA 1
ATOM 1531 C C . ILE A 1 200 ? 32.327 -44.486 -4.862 1.00 42.38 200 ILE A C 1
ATOM 1533 O O . ILE A 1 200 ? 31.132 -44.704 -5.051 1.00 42.38 200 ILE A O 1
ATOM 1537 N N . VAL A 1 201 ? 33.294 -45.281 -5.316 1.00 42.94 201 VAL A N 1
ATOM 1538 C CA . VAL A 1 201 ? 33.065 -46.630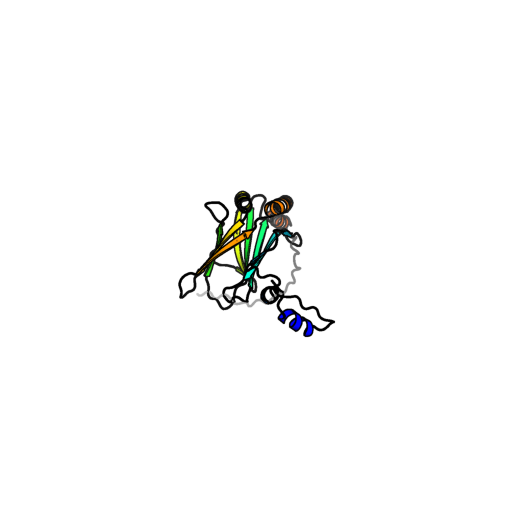 -5.829 1.00 42.94 201 VAL A CA 1
ATOM 1539 C C . VAL A 1 201 ? 32.538 -47.465 -4.658 1.00 42.94 201 VAL A C 1
ATOM 1541 O O . VAL A 1 201 ? 33.260 -47.616 -3.669 1.00 42.94 201 VAL A O 1
ATOM 1544 N N . PRO A 1 202 ? 31.300 -47.986 -4.706 1.00 40.75 202 PRO A N 1
ATOM 1545 C CA . PRO A 1 202 ? 30.855 -48.932 -3.696 1.00 40.75 202 PRO A CA 1
ATOM 1546 C C . PRO A 1 202 ? 31.652 -50.239 -3.855 1.00 40.75 202 PRO A C 1
ATOM 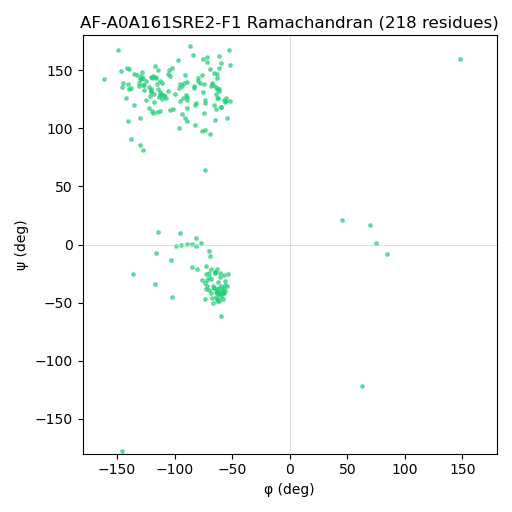1548 O O . PRO A 1 202 ? 31.882 -50.670 -4.990 1.00 40.75 202 PRO A O 1
ATOM 1551 N N . PRO A 1 203 ? 32.093 -50.885 -2.761 1.00 36.91 203 PRO A N 1
ATOM 1552 C CA . PRO A 1 203 ? 32.713 -52.197 -2.853 1.00 36.91 203 PRO A CA 1
ATOM 1553 C C . PRO A 1 203 ? 31.692 -53.195 -3.408 1.00 36.91 203 PRO A C 1
ATOM 1555 O O . PRO A 1 203 ? 30.574 -53.322 -2.912 1.00 36.91 203 PRO A O 1
ATOM 1558 N N . SER A 1 204 ? 32.083 -53.882 -4.474 1.00 40.22 204 SER A N 1
ATOM 1559 C CA . SER A 1 204 ? 31.322 -54.945 -5.114 1.00 40.22 204 SER A CA 1
ATOM 1560 C C . SER A 1 204 ? 31.257 -56.173 -4.204 1.00 40.22 204 SER A C 1
ATOM 1562 O O . SER A 1 204 ? 32.162 -57.009 -4.221 1.00 40.22 204 SER A O 1
ATOM 1564 N N . GLU A 1 205 ? 30.185 -56.303 -3.424 1.00 36.97 205 GLU A N 1
ATOM 1565 C CA . GLU A 1 205 ? 29.806 -57.587 -2.837 1.00 36.97 205 GLU A CA 1
ATOM 1566 C C . GLU A 1 205 ? 29.209 -58.477 -3.930 1.00 36.97 205 GLU A C 1
ATOM 1568 O O . GLU A 1 205 ? 28.161 -58.208 -4.518 1.00 36.97 205 GLU A O 1
ATOM 1573 N N . SER A 1 206 ? 29.946 -59.540 -4.232 1.00 41.00 206 SER A N 1
ATOM 1574 C CA . SER A 1 206 ? 29.567 -60.568 -5.188 1.00 41.00 206 SER A CA 1
ATOM 1575 C C . SER A 1 206 ? 28.518 -61.479 -4.555 1.00 41.00 206 SER A C 1
ATOM 1577 O O . SER A 1 206 ? 28.866 -62.413 -3.839 1.00 41.00 206 SER A O 1
ATOM 1579 N N . PHE A 1 207 ? 27.239 -61.240 -4.836 1.00 36.06 207 PHE A N 1
ATOM 1580 C CA . PHE A 1 207 ? 26.203 -62.253 -4.641 1.00 36.06 207 PHE A CA 1
ATOM 1581 C C . PHE A 1 207 ? 25.956 -62.974 -5.965 1.00 36.06 207 PHE A C 1
ATOM 1583 O O . PHE A 1 207 ? 25.282 -62.478 -6.866 1.00 36.06 207 PHE A O 1
ATOM 1590 N N . ALA A 1 208 ? 26.553 -64.159 -6.079 1.00 38.00 208 ALA A N 1
ATOM 1591 C CA . ALA A 1 208 ? 26.266 -65.114 -7.135 1.00 38.00 208 ALA A CA 1
ATOM 1592 C C . ALA A 1 208 ? 24.823 -65.626 -6.988 1.00 38.00 208 ALA A C 1
ATOM 1594 O O . ALA A 1 208 ? 24.474 -66.234 -5.977 1.00 38.00 208 ALA A O 1
ATOM 1595 N N . ALA A 1 209 ? 23.997 -65.405 -8.010 1.00 39.59 209 ALA A N 1
ATOM 1596 C CA . ALA A 1 209 ? 22.743 -66.128 -8.196 1.00 39.59 209 ALA A CA 1
ATOM 1597 C C . ALA A 1 209 ? 22.998 -67.363 -9.087 1.00 39.59 209 ALA A C 1
ATOM 1599 O O . ALA A 1 209 ? 23.748 -67.259 -10.062 1.00 39.59 209 ALA A O 1
ATOM 1600 N N . PRO A 1 210 ? 22.405 -68.532 -8.784 1.00 40.00 210 PRO A N 1
ATOM 1601 C CA . PRO A 1 210 ? 22.606 -69.746 -9.566 1.00 40.00 210 PRO A CA 1
ATOM 1602 C C . PRO A 1 210 ? 21.846 -69.686 -10.900 1.00 40.00 210 PRO A C 1
ATOM 1604 O O . PRO A 1 210 ? 20.698 -69.247 -10.969 1.00 40.00 210 PRO A O 1
ATOM 1607 N N . SER A 1 211 ? 22.498 -70.147 -11.968 1.00 46.06 211 SER A N 1
ATOM 1608 C CA . SER A 1 211 ? 21.938 -70.256 -13.318 1.00 46.06 211 SER A CA 1
ATOM 1609 C C . SER A 1 211 ? 20.818 -71.303 -13.403 1.00 46.06 211 SER A C 1
ATOM 1611 O O . SER A 1 211 ? 21.015 -72.429 -12.946 1.00 46.06 211 SER A O 1
ATOM 1613 N N . PRO A 1 212 ? 19.702 -71.025 -14.097 1.00 40.91 212 PRO A N 1
ATOM 1614 C CA . PRO A 1 212 ? 18.859 -72.061 -14.669 1.00 40.91 212 PRO A CA 1
ATOM 1615 C C . PRO A 1 212 ? 19.329 -72.358 -16.098 1.00 40.91 212 PRO A C 1
ATOM 1617 O O . PRO A 1 212 ? 19.170 -71.544 -17.007 1.00 40.91 212 PRO A O 1
ATOM 1620 N N . GLY A 1 213 ? 19.930 -73.532 -16.291 1.00 42.19 213 GLY A N 1
ATOM 1621 C CA . GLY A 1 213 ? 20.243 -74.062 -17.613 1.00 42.19 213 GLY A CA 1
ATOM 1622 C C . GLY A 1 213 ? 18.990 -74.584 -18.308 1.00 42.19 213 GLY A C 1
ATOM 1623 O O . GLY A 1 213 ? 18.251 -75.364 -17.718 1.00 42.19 213 GLY A O 1
ATOM 1624 N N . TRP A 1 214 ? 18.783 -74.184 -19.563 1.00 37.50 214 TRP A N 1
ATOM 1625 C CA . TRP A 1 214 ? 17.858 -74.838 -20.488 1.00 37.50 214 TRP A CA 1
ATOM 1626 C C . TRP A 1 214 ? 18.539 -74.996 -21.845 1.00 37.50 214 TRP A C 1
ATOM 1628 O O . TRP A 1 214 ? 19.019 -74.036 -22.446 1.00 37.50 214 TRP A O 1
ATOM 1638 N N . GLY A 1 215 ? 18.646 -76.263 -22.242 1.00 40.97 215 GLY A N 1
ATOM 1639 C CA . GLY A 1 215 ? 19.370 -76.744 -23.403 1.00 40.97 215 GLY A CA 1
ATOM 1640 C C . GLY A 1 215 ? 18.707 -76.406 -24.733 1.00 40.97 215 GLY A C 1
ATOM 1641 O O . GLY A 1 215 ? 17.501 -76.191 -24.840 1.00 40.97 215 GLY A O 1
ATOM 1642 N N . ALA A 1 216 ? 19.560 -76.395 -25.750 1.00 40.56 216 ALA A N 1
ATOM 1643 C CA . ALA A 1 216 ? 19.207 -76.264 -27.147 1.00 40.56 216 ALA A CA 1
ATOM 1644 C C . ALA A 1 216 ? 18.376 -77.462 -27.633 1.00 40.56 216 ALA A C 1
ATOM 1646 O O . ALA A 1 216 ? 18.733 -78.616 -27.402 1.00 40.56 216 ALA A O 1
ATOM 1647 N N . PHE A 1 217 ? 17.316 -77.166 -28.382 1.00 35.50 217 PHE A N 1
ATOM 1648 C CA . PHE A 1 217 ? 16.659 -78.100 -29.288 1.00 35.50 217 PHE A CA 1
ATOM 1649 C C . PHE A 1 217 ? 16.751 -77.493 -30.693 1.00 35.50 217 PHE A C 1
ATOM 1651 O O . PHE A 1 217 ? 16.195 -76.426 -30.948 1.00 35.50 217 PHE A O 1
ATOM 1658 N N . VAL A 1 218 ? 17.483 -78.154 -31.590 1.00 41.75 218 VAL A N 1
ATOM 1659 C CA . VAL A 1 218 ? 17.495 -77.883 -33.037 1.00 41.75 218 VAL A CA 1
ATOM 1660 C C . VAL A 1 218 ? 16.910 -79.122 -33.722 1.00 41.75 218 VAL A C 1
ATOM 1662 O O . VAL A 1 218 ? 17.276 -80.232 -33.331 1.00 41.75 218 VAL A O 1
ATOM 1665 N N . PRO A 1 219 ? 15.986 -78.9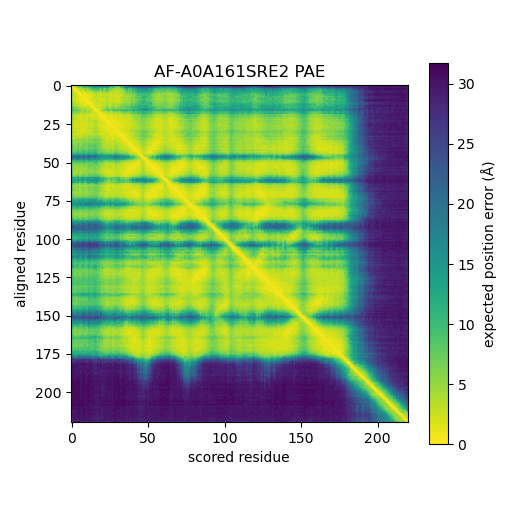83 -34.689 1.00 53.00 219 PRO A N 1
ATOM 1666 C CA . PRO A 1 219 ? 15.346 -80.126 -35.321 1.00 53.00 219 PRO A CA 1
ATOM 1667 C C . PRO A 1 219 ? 16.090 -80.608 -36.578 1.00 53.00 219 PRO A C 1
ATOM 1669 O O . PRO A 1 219 ? 16.538 -79.792 -37.380 1.00 53.00 219 PRO A O 1
ATOM 1672 N N . LYS A 1 220 ? 16.026 -81.936 -36.754 1.00 37.00 220 LYS A N 1
ATOM 1673 C CA . LYS A 1 220 ? 16.376 -82.787 -37.909 1.00 37.00 220 LYS A CA 1
ATOM 1674 C C . LYS A 1 220 ? 17.853 -83.002 -38.224 1.00 37.00 220 LYS A C 1
ATOM 1676 O O . LYS A 1 220 ? 18.514 -82.073 -38.723 1.00 37.00 220 LYS A O 1
#

Mean predicted aligned error: 13.32 Å

Organism: NCBI:txid943830